Protein AF-A0A946KQP4-F1 (afdb_monomer_lite)

Radius of gyration: 25.24 Å; chains: 1; bounding box: 54×42×99 Å

Secondary structure (DSSP, 8-state):
-HHHHHHHHHHHHHHTT-------TTTS---S-EEEEEEEEEEEEEE-GGGGGTPPPEEEEEEEEEEEETT----SEEEEEEE--STTS-TTTTSSS--STT-HHHHHHHHHHHHTT-EEEEE-------SS-S-HHHHHHHHHHHHHHHHHHHHHHHHHHHHHHHTT-TT-EEEEEEEEEESTHHHHHHHHHHH---GGGGGSGGGEE-SSTTS-EESS-HHHH--TTS-S-EEEEPB-TTSPBPB-TTSPBPEEEEE-----

pLDDT: mean 93.3, std 8.56, range [53.41, 98.88]

Foldseek 3Di:
DVVVVVVVVVVVVVVVPPPPPPADFQPGQQAPDKDKDWFAFLWKKWAPACVVVVDHIDIDTKGKIKIARPPDDAFAAFEEEAEWAQLLHDAPVSVHNTHDLPDVVNVVVCNSSNSSGHTYMSIDFHGDADCPDPDPVRRVLRSVLSLLRRLLVVLSNLLSQVVCVVPVVPPRHNSVRYAYDYDHSSNSSRVLNVPVDDPVVQVPPVQWDVPPVVDTHGSDDCLASNDSNLADWHWDFDADPVRHFDADPVRHGDTDTRGHGHSD

Sequence (264 aa):
MKKTLQSILAVLFLSIGISADAQTRYLDDVFTGVTVTSDVVYANNISILPMLQGLPPAATDLVCDIYEPTGDTATNRPVIIVSHTGSFLPPVLNGQPTGSKTDLSIVEQCTRWAQKGYVAVSMTNRLGWNPTSTDQNTRTSTLMQAAYRGIQDARSMIRFMRQDEANGDNYGIDGSKIVMGGHGTGAYLALGVATLDTSAELFLPKFLDLTDPANPVPYIYPPVFGNIWGTDMGYIPVTDTAGNYVLDSLGNPVMAPFALPNNV

Structure (mmCIF, N/CA/C/O backbone):
data_AF-A0A946KQP4-F1
#
_entry.id   AF-A0A946KQP4-F1
#
loop_
_atom_site.group_PDB
_atom_site.id
_atom_site.type_symbol
_atom_site.label_atom_id
_atom_site.label_alt_id
_atom_site.label_comp_id
_atom_site.label_asym_id
_atom_site.label_entity_id
_atom_site.label_seq_id
_atom_site.pdbx_PDB_ins_code
_atom_site.Cartn_x
_atom_site.Cartn_y
_atom_site.Cartn_z
_atom_site.occupancy
_atom_site.B_iso_or_equiv
_atom_site.auth_seq_id
_atom_site.auth_comp_id
_atom_site.auth_asym_id
_atom_site.auth_atom_id
_atom_site.pdbx_PDB_model_num
ATOM 1 N N . MET A 1 1 ? -28.716 21.487 65.658 1.00 62.50 1 MET A N 1
ATOM 2 C CA . MET A 1 1 ? -28.634 22.428 64.517 1.00 62.50 1 MET A CA 1
ATOM 3 C C . MET A 1 1 ? -27.195 22.711 64.088 1.00 62.50 1 MET A C 1
ATOM 5 O O . MET A 1 1 ? -26.881 22.413 62.949 1.00 62.50 1 MET A O 1
ATOM 9 N N . LYS A 1 2 ? -26.290 23.197 64.960 1.00 67.50 2 LYS A N 1
ATOM 10 C CA . LYS A 1 2 ? -24.884 23.473 64.569 1.00 67.50 2 LYS A CA 1
ATOM 11 C C . LYS A 1 2 ? -24.118 22.255 64.025 1.00 67.50 2 LYS A C 1
ATOM 13 O O . LYS A 1 2 ? -23.518 22.360 62.966 1.00 67.50 2 LYS A O 1
ATOM 18 N N . LYS A 1 3 ? -24.192 21.099 64.699 1.00 68.75 3 LYS A N 1
ATOM 19 C CA . LYS A 1 3 ? -23.514 19.867 64.246 1.00 68.75 3 LYS A CA 1
ATOM 20 C C . LYS A 1 3 ? -24.067 19.349 62.914 1.00 68.75 3 LYS A C 1
ATOM 22 O O . LYS A 1 3 ? -23.301 18.969 62.045 1.00 68.75 3 LYS A O 1
ATOM 27 N N . THR A 1 4 ? -25.385 19.418 62.727 1.00 78.56 4 THR A N 1
ATOM 28 C CA . THR A 1 4 ? -26.055 19.036 61.477 1.00 78.56 4 THR A CA 1
ATOM 29 C C . THR A 1 4 ? -25.653 19.941 60.311 1.00 78.56 4 THR A C 1
ATOM 31 O O . THR A 1 4 ? -25.379 19.448 59.224 1.00 78.56 4 THR A O 1
ATOM 34 N N . LEU A 1 5 ? -25.541 21.252 60.548 1.00 76.19 5 LEU A N 1
ATOM 35 C CA . LEU A 1 5 ? -25.100 22.216 59.537 1.00 76.19 5 LEU A CA 1
ATOM 36 C C . LEU A 1 5 ? -23.615 22.035 59.173 1.00 76.19 5 LEU A C 1
ATOM 38 O O . LEU A 1 5 ? -23.257 22.124 58.005 1.00 76.19 5 LEU A O 1
ATOM 42 N N . GLN A 1 6 ? -22.764 21.721 60.155 1.00 79.88 6 GLN A N 1
ATOM 43 C CA . GLN A 1 6 ? -21.348 21.400 59.936 1.00 79.88 6 GLN A CA 1
ATOM 44 C C . GLN A 1 6 ? -21.165 20.109 59.126 1.00 79.88 6 GLN A C 1
ATOM 46 O O . GLN A 1 6 ? -20.324 20.071 58.235 1.00 79.88 6 GLN A O 1
ATOM 51 N N . SER A 1 7 ? -21.977 19.078 59.385 1.00 78.06 7 SER A N 1
ATOM 52 C CA . SER A 1 7 ? -21.961 17.836 58.603 1.00 78.06 7 SER A CA 1
ATOM 53 C C . SER A 1 7 ? -22.420 18.046 57.158 1.00 78.06 7 SER A C 1
ATOM 55 O O . SER A 1 7 ? -21.789 17.520 56.248 1.00 78.06 7 SER A O 1
ATOM 57 N N . ILE A 1 8 ? -23.466 18.849 56.927 1.00 82.50 8 ILE A N 1
ATOM 58 C CA . ILE A 1 8 ? -23.932 19.183 55.569 1.00 82.50 8 ILE A CA 1
ATOM 59 C C . ILE A 1 8 ? -22.861 19.973 54.809 1.00 82.50 8 ILE A C 1
ATOM 61 O O . ILE A 1 8 ? -22.585 19.675 53.652 1.00 82.50 8 ILE A O 1
ATOM 65 N N . LEU A 1 9 ? -22.214 20.939 55.468 1.00 78.69 9 LEU A N 1
ATOM 66 C CA . LEU A 1 9 ? -21.160 21.746 54.856 1.00 78.69 9 LEU A CA 1
ATOM 67 C C . LEU A 1 9 ? -19.909 20.912 54.524 1.00 78.69 9 LEU A C 1
ATOM 69 O O . LEU A 1 9 ? -19.301 21.124 53.481 1.00 78.69 9 LEU A O 1
ATOM 73 N N . ALA A 1 10 ? -19.559 19.929 55.360 1.00 76.62 10 ALA A N 1
ATOM 74 C CA . ALA A 1 10 ? -18.463 18.996 55.093 1.00 76.62 10 ALA A CA 1
ATOM 75 C C . ALA A 1 10 ? -18.745 18.079 53.888 1.00 76.62 10 ALA A C 1
ATOM 77 O O . ALA A 1 10 ? -17.851 17.855 53.078 1.00 76.62 10 ALA A O 1
ATOM 78 N N . VAL A 1 11 ? -19.986 17.598 53.731 1.00 76.69 11 VAL A N 1
ATOM 79 C CA . VAL A 1 11 ? -20.409 16.829 52.544 1.00 76.69 11 VAL A CA 1
ATOM 80 C C . VAL A 1 11 ? -20.383 17.707 51.290 1.00 76.69 11 VAL A C 1
ATOM 82 O O . VAL A 1 11 ? -19.887 17.264 50.257 1.00 76.69 11 VAL A O 1
ATOM 85 N N . LEU A 1 12 ? -20.828 18.967 51.392 1.00 73.12 12 LEU A N 1
ATOM 86 C CA . LEU A 1 12 ? -20.774 19.926 50.285 1.00 73.12 12 LEU A CA 1
ATOM 87 C C . LEU A 1 12 ? -19.326 20.207 49.842 1.00 73.12 12 LEU A C 1
ATOM 89 O O . LEU A 1 12 ? -19.041 20.210 48.648 1.00 73.12 12 LEU A O 1
ATOM 93 N N . PHE A 1 13 ? -18.395 20.385 50.785 1.00 69.19 13 PHE A N 1
ATOM 94 C CA . PHE A 1 13 ? -16.972 20.565 50.474 1.00 69.19 13 PHE A CA 1
ATOM 95 C C . PHE A 1 13 ? -16.310 19.300 49.911 1.00 69.19 13 PHE A C 1
ATOM 97 O O . PHE A 1 13 ? -15.456 19.422 49.036 1.00 69.19 13 PHE A O 1
ATOM 104 N N . LEU A 1 14 ? -16.734 18.100 50.329 1.00 65.19 14 LEU A N 1
ATOM 105 C CA . LEU A 1 14 ? -16.291 16.843 49.711 1.00 65.19 14 LEU A CA 1
ATOM 106 C C . LEU A 1 14 ? -16.769 16.711 48.254 1.00 65.19 14 LEU A C 1
ATOM 108 O O . LEU A 1 14 ? -16.048 16.162 47.427 1.00 65.19 14 LEU A O 1
ATOM 112 N N . SER A 1 15 ? -17.951 17.242 47.920 1.00 61.72 15 SER A N 1
ATOM 113 C CA . SER A 1 15 ? -18.478 17.232 46.546 1.00 61.72 15 SER A CA 1
ATOM 114 C C . SER A 1 15 ? -17.878 18.295 45.617 1.00 61.72 15 SER A C 1
ATOM 116 O O . SER A 1 15 ? -18.011 18.171 44.405 1.00 61.72 15 SER A O 1
ATOM 118 N N . ILE A 1 16 ? -17.194 19.316 46.151 1.00 62.19 16 ILE A N 1
ATOM 119 C CA . ILE A 1 16 ? -16.564 20.395 45.358 1.00 62.19 16 ILE A CA 1
ATOM 120 C C . ILE A 1 16 ? -15.181 19.975 44.807 1.00 62.19 16 ILE A C 1
ATOM 122 O O . ILE A 1 16 ? -14.630 20.650 43.944 1.00 62.19 16 ILE A O 1
ATOM 126 N N . GLY A 1 17 ? -14.623 18.845 45.263 1.00 55.34 17 GLY A N 1
ATOM 127 C CA . GLY A 1 17 ? -13.275 18.386 44.898 1.00 55.34 17 GLY A CA 1
ATOM 128 C C . GLY A 1 17 ? -13.185 17.297 43.823 1.00 55.34 17 GLY A C 1
ATOM 129 O O . GLY A 1 17 ? -12.074 16.879 43.507 1.00 55.34 17 GLY A O 1
ATOM 130 N N . ILE A 1 18 ? -14.300 16.811 43.266 1.00 58.78 18 ILE A N 1
ATOM 131 C CA . ILE A 1 18 ? -14.265 1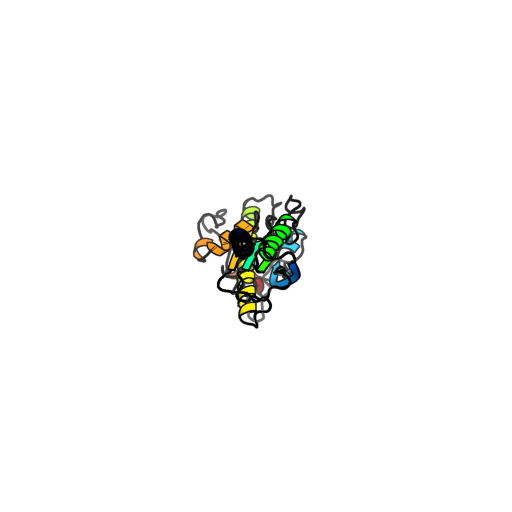5.793 42.203 1.00 58.78 18 ILE A CA 1
ATOM 132 C C . ILE A 1 18 ? -14.243 16.498 40.845 1.00 58.78 18 ILE A C 1
ATOM 134 O O . ILE A 1 18 ? -15.222 16.499 40.103 1.00 58.78 18 ILE A O 1
ATOM 138 N N . SER A 1 19 ? -13.105 17.098 40.510 1.00 53.41 19 SER A N 1
ATOM 139 C CA . SER A 1 19 ? -12.743 17.261 39.104 1.00 53.41 19 SER A CA 1
ATOM 140 C C . SER A 1 19 ? -12.281 15.888 38.631 1.00 53.41 19 SER A C 1
ATOM 142 O O . SER A 1 19 ? -11.114 15.537 38.769 1.00 53.41 19 SER A O 1
ATOM 144 N N . ALA A 1 20 ? -13.213 15.050 38.178 1.00 55.75 20 ALA A N 1
ATOM 145 C CA . ALA A 1 20 ? -12.822 13.901 37.381 1.00 55.75 20 ALA A CA 1
ATOM 146 C C . ALA A 1 20 ? -12.291 14.474 36.064 1.00 55.75 20 ALA A C 1
ATOM 148 O O . ALA A 1 20 ? -13.072 15.042 35.300 1.00 55.75 20 ALA A O 1
ATOM 149 N N . ASP A 1 21 ? -10.983 14.378 35.824 1.00 56.88 21 ASP A N 1
ATOM 150 C CA . ASP A 1 21 ? -10.448 14.550 34.477 1.00 56.88 21 ASP A CA 1
ATOM 151 C C . ASP A 1 21 ? -11.100 13.466 33.616 1.00 56.88 21 ASP A C 1
ATOM 153 O O . ASP A 1 21 ? -10.739 12.288 33.659 1.00 56.88 21 ASP A O 1
ATOM 157 N N . ALA A 1 22 ? -12.169 13.847 32.921 1.00 73.62 22 ALA A N 1
ATOM 158 C CA . ALA A 1 22 ? -12.844 12.969 31.993 1.00 73.62 22 ALA A CA 1
ATOM 159 C C . ALA A 1 22 ? -11.884 12.743 30.826 1.00 73.62 22 ALA A C 1
ATOM 161 O O . ALA A 1 22 ? -11.521 13.691 30.129 1.00 73.62 22 ALA A O 1
ATOM 162 N N . GLN A 1 23 ? -11.459 11.494 30.630 1.00 82.88 23 GLN A N 1
ATOM 163 C CA . GLN A 1 23 ? -10.657 11.125 29.470 1.00 82.88 23 GLN A CA 1
ATOM 164 C C . GLN A 1 23 ? -11.391 11.557 28.199 1.00 82.88 23 GLN A C 1
ATOM 166 O O . GLN A 1 23 ? -12.572 11.251 28.005 1.00 82.88 23 GLN A O 1
ATOM 171 N N . THR A 1 24 ? -10.694 12.276 27.330 1.00 91.00 24 THR A N 1
ATOM 172 C CA . THR A 1 24 ? -11.242 12.745 26.066 1.00 91.00 24 THR A CA 1
ATOM 173 C C . THR A 1 24 ? -10.947 11.711 24.991 1.00 91.00 24 THR A C 1
ATOM 175 O O . THR A 1 24 ? -9.797 11.497 24.603 1.00 91.00 24 THR A O 1
ATOM 178 N N . ARG A 1 25 ? -12.001 11.063 24.483 1.00 92.88 25 ARG A N 1
ATOM 179 C CA . ARG A 1 25 ? -11.897 10.124 23.360 1.00 92.88 25 ARG A CA 1
ATOM 180 C C . ARG A 1 25 ? -11.140 10.760 22.195 1.00 92.88 25 ARG A C 1
ATOM 182 O O . ARG A 1 25 ? -11.325 11.939 21.906 1.00 92.88 25 ARG A O 1
ATOM 189 N N . TYR A 1 26 ? -10.327 9.953 21.520 1.00 94.94 26 TYR A N 1
ATOM 190 C CA . TYR A 1 26 ? -9.443 10.320 20.414 1.00 94.94 26 TYR A CA 1
ATOM 191 C C . TYR A 1 26 ? -8.201 11.130 20.805 1.00 94.94 26 TYR A C 1
ATOM 193 O O . TYR A 1 26 ? -7.352 11.368 19.942 1.00 94.94 26 TYR A O 1
ATOM 201 N N . LEU A 1 27 ? -8.050 11.479 22.087 1.00 94.38 27 LEU A N 1
ATOM 202 C CA . LEU A 1 27 ? -6.870 12.146 22.643 1.00 94.38 27 LEU A CA 1
ATOM 203 C C . LEU A 1 27 ? -6.211 11.286 23.730 1.00 94.38 27 LEU A C 1
ATOM 205 O O . LEU A 1 27 ? -5.019 10.979 23.641 1.00 94.38 27 LEU A O 1
ATOM 209 N N . ASP A 1 28 ? -6.996 10.823 24.698 1.00 95.38 28 ASP A N 1
ATOM 210 C CA . ASP A 1 28 ? -6.539 10.041 25.847 1.00 95.38 28 ASP A CA 1
ATOM 211 C C . ASP A 1 28 ? -6.750 8.537 25.641 1.00 95.38 28 ASP A C 1
ATOM 213 O O . ASP A 1 28 ? -7.593 8.119 24.848 1.00 95.38 28 ASP A O 1
ATOM 217 N N . ASP A 1 29 ? -5.986 7.711 26.359 1.00 94.06 29 ASP A N 1
ATOM 218 C CA . ASP A 1 29 ? -6.143 6.250 26.339 1.00 94.06 29 ASP A CA 1
ATOM 219 C C . ASP A 1 29 ? -7.406 5.873 27.144 1.00 94.06 29 ASP A C 1
ATOM 221 O O . ASP A 1 29 ? -7.359 5.755 28.368 1.00 94.06 29 ASP A O 1
ATOM 225 N N . VAL A 1 30 ? -8.549 5.733 26.461 1.00 94.62 30 VAL A N 1
ATOM 226 C CA . VAL A 1 30 ? -9.872 5.452 27.062 1.00 94.62 30 VAL A CA 1
ATOM 227 C C . VAL A 1 30 ? -10.111 3.953 27.254 1.00 94.62 30 VAL A C 1
ATOM 229 O O . VAL A 1 30 ? -10.782 3.534 28.197 1.00 94.62 30 VAL A O 1
ATOM 232 N N . PHE A 1 31 ? -9.562 3.126 26.365 1.00 96.31 31 PHE A N 1
ATOM 233 C CA . PHE A 1 31 ? -9.734 1.677 26.388 1.00 96.31 31 PHE A CA 1
ATOM 234 C C . PHE A 1 31 ? -8.465 0.993 26.888 1.00 96.31 31 PHE A C 1
ATOM 236 O O . PHE A 1 31 ? -7.352 1.344 26.504 1.00 96.31 31 PHE A O 1
ATOM 243 N N . THR A 1 32 ? -8.629 -0.025 27.730 1.00 94.25 32 THR A N 1
ATOM 244 C CA . THR A 1 32 ? -7.511 -0.823 28.258 1.00 94.25 32 THR A CA 1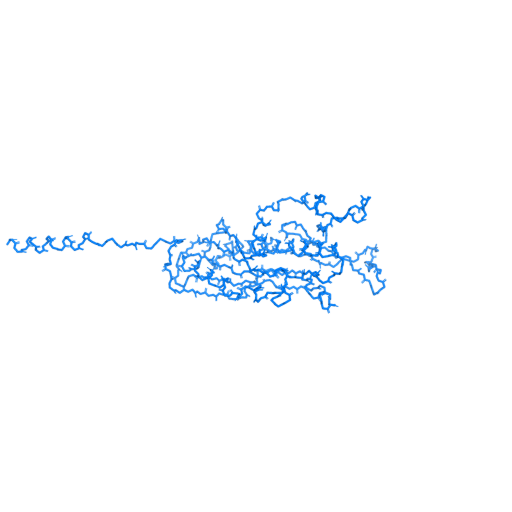
ATOM 245 C C . THR A 1 32 ? -7.202 -2.048 27.397 1.00 94.25 32 THR A C 1
ATOM 247 O O . THR A 1 32 ? -6.081 -2.552 27.445 1.00 94.25 32 THR A O 1
ATOM 250 N N . GLY A 1 33 ? -8.172 -2.514 26.603 1.00 96.00 33 GLY A N 1
ATOM 251 C CA . GLY A 1 33 ? -8.057 -3.673 25.718 1.00 96.00 33 GLY A CA 1
ATOM 252 C C . GLY A 1 33 ? -8.179 -3.302 24.241 1.00 96.00 33 GLY A C 1
ATOM 253 O O . GLY A 1 33 ? -8.924 -2.389 23.880 1.00 96.00 33 GLY A O 1
ATOM 254 N N . VAL A 1 34 ? -7.452 -4.037 23.401 1.00 98.25 34 VAL A N 1
ATOM 255 C CA . VAL A 1 34 ? -7.508 -3.942 21.940 1.00 98.25 34 VAL A CA 1
ATOM 256 C C . VAL A 1 34 ? -7.728 -5.336 21.367 1.00 98.25 34 VAL A C 1
ATOM 258 O O . VAL A 1 34 ? -7.023 -6.281 21.723 1.00 98.25 34 VAL A O 1
ATOM 261 N N . THR A 1 35 ? -8.698 -5.449 20.470 1.00 98.38 35 THR A N 1
ATOM 262 C CA . THR A 1 35 ? -8.946 -6.631 19.650 1.00 98.38 35 THR A CA 1
ATOM 263 C C . THR A 1 35 ? -8.213 -6.456 18.327 1.00 98.38 35 THR A C 1
ATOM 265 O O . THR A 1 35 ? -8.312 -5.399 17.708 1.00 98.38 35 THR A O 1
ATOM 268 N N . VAL A 1 36 ? -7.481 -7.483 17.892 1.00 98.62 36 VAL A N 1
ATOM 269 C CA . VAL A 1 36 ? -6.760 -7.471 16.614 1.00 98.62 36 VAL A CA 1
ATOM 270 C C . VAL A 1 36 ? -7.335 -8.545 15.704 1.00 98.62 36 VAL A C 1
ATOM 272 O O . VAL A 1 36 ? -7.322 -9.725 16.056 1.00 98.62 36 VAL A O 1
ATOM 275 N N . THR A 1 37 ? -7.809 -8.134 14.532 1.00 98.62 37 THR A N 1
ATOM 276 C CA . THR A 1 37 ? -8.173 -9.036 13.438 1.00 98.62 37 THR A CA 1
ATOM 277 C C . THR A 1 37 ? -7.016 -9.063 12.451 1.00 98.62 37 THR A C 1
ATOM 279 O O . THR A 1 37 ? -6.755 -8.068 11.775 1.00 98.62 37 THR A O 1
ATOM 282 N N . SER A 1 38 ? -6.290 -10.178 12.413 1.00 98.56 38 SER A N 1
ATOM 283 C CA . SER A 1 38 ? -5.067 -10.303 11.620 1.00 98.56 38 SER A CA 1
ATOM 284 C C . SER A 1 38 ? -5.308 -10.849 10.218 1.00 98.56 38 SER A C 1
ATOM 286 O O . SER A 1 38 ? -6.239 -11.618 9.993 1.00 98.56 38 SER A O 1
ATOM 288 N N . ASP A 1 39 ? -4.407 -10.481 9.308 1.00 98.44 39 ASP A N 1
ATOM 289 C CA . ASP A 1 39 ? -4.313 -10.999 7.939 1.00 98.44 39 ASP A CA 1
ATOM 290 C C . ASP A 1 39 ? -5.612 -10.854 7.121 1.00 98.44 39 ASP A C 1
ATOM 292 O O . ASP A 1 39 ? -5.965 -11.703 6.301 1.00 98.44 39 ASP A O 1
ATOM 296 N N . VAL A 1 40 ? -6.315 -9.734 7.319 1.00 98.75 40 VAL A N 1
ATOM 297 C CA . VAL A 1 40 ? -7.478 -9.349 6.513 1.00 98.75 40 VAL A CA 1
ATOM 298 C C . VAL A 1 40 ? -7.004 -9.016 5.104 1.00 98.75 40 VAL A C 1
ATOM 300 O O . VAL A 1 40 ? -6.243 -8.069 4.904 1.00 98.75 40 VAL A O 1
ATOM 303 N N . VAL A 1 41 ? -7.444 -9.795 4.116 1.00 98.69 41 VAL A N 1
ATOM 304 C CA . VAL A 1 41 ? -7.145 -9.532 2.703 1.00 98.69 41 VAL A CA 1
ATOM 305 C C . VAL A 1 41 ? -7.948 -8.317 2.249 1.00 98.69 41 VAL A C 1
ATOM 307 O O . VAL A 1 41 ? -9.175 -8.369 2.202 1.00 98.69 41 VAL A O 1
ATOM 310 N N . TYR A 1 42 ? -7.255 -7.234 1.895 1.00 98.56 42 TYR A N 1
ATOM 311 C CA . TYR A 1 42 ? -7.891 -5.994 1.441 1.00 98.56 42 TYR A CA 1
ATOM 312 C C . TYR A 1 42 ? -7.776 -5.776 -0.075 1.00 98.56 42 TYR A C 1
ATOM 314 O O . TYR A 1 42 ? -8.473 -4.923 -0.625 1.00 98.56 42 TYR A O 1
ATOM 322 N N . ALA A 1 43 ? -6.877 -6.492 -0.755 1.00 98.44 43 ALA A N 1
ATOM 323 C CA . ALA A 1 43 ? -6.666 -6.411 -2.200 1.00 98.44 43 ALA A CA 1
ATOM 324 C C . ALA A 1 43 ? -5.902 -7.640 -2.723 1.00 98.44 43 ALA A C 1
ATOM 326 O O . ALA A 1 43 ? -5.189 -8.300 -1.970 1.00 98.44 43 ALA A O 1
ATOM 327 N N . ASN A 1 44 ? -5.990 -7.899 -4.030 1.00 98.12 44 ASN A N 1
ATOM 328 C CA . ASN A 1 44 ? -5.150 -8.858 -4.749 1.00 98.12 44 ASN A CA 1
ATOM 329 C C . ASN A 1 44 ? -4.539 -8.179 -5.982 1.00 98.12 44 ASN A C 1
ATOM 331 O O . ASN A 1 44 ? -5.230 -7.509 -6.755 1.00 98.12 44 ASN A O 1
ATOM 335 N N . ASN A 1 45 ? -3.224 -8.295 -6.165 1.00 98.00 45 ASN A N 1
ATOM 336 C CA . ASN A 1 45 ? -2.550 -7.652 -7.293 1.00 98.00 45 ASN A CA 1
ATOM 337 C C . ASN A 1 45 ? -1.258 -8.379 -7.689 1.00 98.00 45 ASN A C 1
ATOM 339 O O . ASN A 1 45 ? -0.793 -9.278 -6.995 1.00 98.00 45 ASN A O 1
ATOM 343 N N . ILE A 1 46 ? -0.656 -8.003 -8.816 1.00 97.62 46 ILE A N 1
ATOM 344 C CA . ILE A 1 46 ? 0.531 -8.680 -9.345 1.00 97.62 46 ILE A CA 1
ATOM 345 C C . ILE A 1 46 ? 1.799 -8.169 -8.649 1.00 97.62 46 ILE A C 1
ATOM 347 O O . ILE A 1 46 ? 2.136 -6.981 -8.693 1.00 97.62 46 ILE A O 1
ATOM 351 N N . SER A 1 47 ? 2.513 -9.085 -7.998 1.00 96.50 47 SER A N 1
ATOM 352 C CA . SER A 1 47 ? 3.812 -8.865 -7.369 1.00 96.50 47 SER A CA 1
ATOM 353 C C . SER A 1 47 ? 4.949 -9.157 -8.338 1.00 96.50 47 SER A C 1
ATOM 355 O O . SER A 1 47 ? 4.915 -10.141 -9.076 1.00 96.50 47 SER A O 1
ATOM 357 N N . ILE A 1 48 ? 5.999 -8.336 -8.269 1.00 95.00 48 ILE A N 1
ATOM 358 C CA . ILE A 1 48 ? 7.258 -8.574 -8.993 1.00 95.00 48 ILE A CA 1
ATOM 359 C C . ILE A 1 48 ? 8.371 -9.066 -8.072 1.00 95.00 48 ILE A C 1
ATOM 361 O O . ILE A 1 48 ? 9.472 -9.328 -8.543 1.00 95.00 48 ILE A O 1
ATOM 365 N N . LEU A 1 49 ? 8.119 -9.188 -6.764 1.00 96.31 49 LEU A N 1
ATOM 366 C CA . LEU A 1 49 ? 9.113 -9.698 -5.821 1.00 96.31 49 LEU A CA 1
ATOM 367 C C . LEU A 1 49 ? 9.720 -11.050 -6.264 1.00 96.31 49 LEU A C 1
ATOM 369 O O . LEU A 1 49 ? 10.943 -11.178 -6.165 1.00 96.31 49 LEU A O 1
ATOM 373 N N . PRO A 1 50 ? 8.950 -12.012 -6.824 1.00 95.88 50 PRO A N 1
ATOM 374 C CA . PRO A 1 50 ? 9.515 -13.273 -7.314 1.00 95.88 50 PRO A CA 1
ATOM 375 C C . PRO A 1 50 ? 10.576 -13.106 -8.416 1.00 95.88 50 PRO A C 1
ATOM 377 O O . PRO A 1 50 ? 11.466 -13.947 -8.540 1.00 95.88 50 PRO A O 1
ATOM 380 N N . MET A 1 51 ? 10.559 -11.999 -9.170 1.00 92.62 51 MET A N 1
ATOM 381 C CA . MET A 1 51 ? 11.562 -11.733 -10.210 1.00 92.62 51 MET A CA 1
ATOM 382 C C . MET A 1 51 ? 12.977 -11.599 -9.644 1.00 92.62 51 MET A C 1
ATOM 384 O O . MET A 1 51 ? 13.939 -11.921 -10.337 1.00 92.62 51 MET A O 1
ATOM 388 N N . LEU A 1 52 ? 13.126 -11.208 -8.372 1.00 90.81 52 LEU A N 1
ATOM 389 C CA . LEU A 1 52 ? 14.432 -11.180 -7.698 1.00 90.81 52 LEU A CA 1
ATOM 390 C C . LEU A 1 52 ? 15.033 -12.577 -7.500 1.00 90.81 52 LEU A C 1
ATOM 392 O O . LEU A 1 52 ? 16.225 -12.704 -7.235 1.00 90.81 52 LEU A O 1
ATOM 396 N N . GLN A 1 53 ? 14.216 -13.619 -7.640 1.00 91.31 53 GLN A N 1
ATOM 397 C CA . GLN A 1 53 ? 14.601 -15.024 -7.545 1.00 91.31 53 GLN A CA 1
ATOM 398 C C . GLN A 1 53 ? 14.548 -15.727 -8.912 1.00 91.31 53 GLN A C 1
ATOM 400 O O . GLN A 1 53 ? 14.617 -16.951 -8.975 1.00 91.31 53 GLN A O 1
ATOM 405 N N . GLY A 1 54 ? 14.417 -14.971 -10.010 1.00 90.06 54 GLY A N 1
ATOM 406 C CA . GLY A 1 54 ? 14.313 -15.520 -11.365 1.00 90.06 54 GLY A CA 1
ATOM 407 C C . GLY A 1 54 ? 12.960 -16.168 -11.683 1.00 90.06 54 GLY A C 1
ATOM 408 O O . GLY A 1 54 ? 12.862 -16.923 -12.647 1.00 90.06 54 GLY A O 1
ATOM 409 N N . LEU A 1 55 ? 11.926 -15.892 -10.885 1.00 92.31 55 LEU A N 1
ATOM 410 C CA . LEU A 1 55 ? 10.563 -16.383 -11.095 1.00 92.31 55 LEU A CA 1
ATOM 411 C C . LEU A 1 55 ? 9.691 -15.315 -11.783 1.00 92.31 55 LEU A C 1
ATOM 413 O O . LEU A 1 55 ? 9.978 -14.121 -11.667 1.00 92.31 55 LEU A O 1
ATOM 417 N N . PRO A 1 56 ? 8.620 -15.705 -12.499 1.00 89.88 56 PRO A N 1
ATOM 418 C CA . PRO A 1 56 ? 7.723 -14.738 -13.125 1.00 89.88 56 PRO A CA 1
ATOM 419 C C . PRO A 1 56 ? 6.938 -13.922 -12.079 1.00 89.88 56 PRO A C 1
ATOM 421 O O . PRO A 1 56 ? 6.760 -14.384 -10.948 1.00 89.88 56 PRO A O 1
ATOM 424 N N . PRO A 1 57 ? 6.421 -12.732 -12.447 1.00 93.06 57 PRO A N 1
ATOM 425 C CA . PRO A 1 57 ? 5.425 -12.032 -11.644 1.00 93.06 57 PRO A CA 1
ATOM 426 C C . PRO A 1 57 ? 4.244 -12.942 -11.293 1.00 93.06 57 PRO A C 1
ATOM 428 O O . PRO A 1 57 ? 3.827 -13.770 -12.104 1.00 93.06 57 PRO A O 1
ATOM 431 N N . ALA A 1 58 ? 3.690 -12.773 -10.097 1.00 94.00 58 ALA A N 1
ATOM 432 C CA . ALA A 1 58 ? 2.603 -13.611 -9.602 1.00 94.00 58 ALA A CA 1
ATOM 433 C C . ALA A 1 58 ? 1.584 -12.783 -8.821 1.00 94.00 58 ALA A C 1
ATOM 435 O O . ALA A 1 58 ? 1.946 -11.802 -8.168 1.00 94.00 58 ALA A O 1
ATOM 436 N N . ALA A 1 59 ? 0.314 -13.186 -8.873 1.00 96.31 59 ALA A N 1
ATOM 437 C CA . ALA A 1 59 ? -0.718 -12.602 -8.028 1.00 96.31 59 ALA A CA 1
ATOM 438 C C . ALA A 1 59 ? -0.372 -12.819 -6.548 1.00 96.31 59 ALA A C 1
ATOM 440 O O . ALA A 1 59 ? 0.060 -13.902 -6.153 1.00 96.31 59 ALA A O 1
ATOM 441 N N . THR A 1 60 ? -0.555 -11.780 -5.741 1.00 97.31 60 THR A N 1
ATOM 442 C CA . THR A 1 60 ? -0.389 -11.815 -4.293 1.00 97.31 60 THR A CA 1
ATOM 443 C C . THR A 1 60 ? -1.578 -11.143 -3.639 1.00 97.31 60 THR A C 1
ATOM 445 O O . THR A 1 60 ? -2.026 -10.083 -4.087 1.00 97.31 60 THR A O 1
ATOM 448 N N . ASP A 1 61 ? -2.037 -11.735 -2.545 1.00 98.44 61 ASP A N 1
ATOM 449 C CA . ASP A 1 61 ? -2.922 -11.046 -1.623 1.00 98.44 61 ASP A CA 1
ATOM 450 C C . ASP A 1 61 ? -2.127 -9.986 -0.864 1.00 98.44 61 ASP A C 1
ATOM 452 O O . ASP A 1 61 ? -0.956 -10.178 -0.512 1.00 98.44 61 ASP A O 1
ATOM 456 N N . LEU A 1 62 ? -2.775 -8.851 -0.647 1.00 98.62 62 LEU A N 1
ATOM 457 C CA . LEU A 1 62 ? -2.323 -7.783 0.219 1.00 98.62 62 LEU A CA 1
ATOM 458 C C . LEU A 1 62 ? -3.191 -7.808 1.465 1.00 98.62 62 LEU A C 1
ATOM 460 O O . LEU A 1 62 ? -4.420 -7.747 1.390 1.00 98.62 62 LEU A O 1
ATOM 464 N N . VAL A 1 63 ? -2.526 -7.916 2.607 1.00 98.81 63 VAL A N 1
ATOM 465 C CA . VAL A 1 63 ? -3.173 -8.109 3.902 1.00 98.81 63 VAL A CA 1
ATOM 466 C C . VAL A 1 63 ? -2.936 -6.931 4.832 1.00 98.81 63 VAL A C 1
ATOM 468 O O . VAL A 1 63 ? -1.931 -6.218 4.719 1.00 98.81 63 VAL A O 1
ATOM 471 N N . CYS A 1 64 ? -3.843 -6.743 5.778 1.00 98.88 64 CYS A N 1
ATOM 472 C CA . CYS A 1 64 ? -3.690 -5.817 6.884 1.00 98.88 64 CYS A CA 1
ATOM 473 C C . CYS A 1 64 ? -4.103 -6.457 8.214 1.00 98.88 64 CYS A C 1
ATOM 475 O O . CYS A 1 64 ? -4.808 -7.464 8.244 1.00 98.88 64 CYS A O 1
ATOM 477 N N . ASP A 1 65 ? -3.643 -5.864 9.312 1.00 98.88 65 ASP A N 1
ATOM 478 C CA . ASP A 1 65 ? -4.157 -6.136 10.652 1.00 98.88 65 ASP A CA 1
ATOM 479 C C . ASP A 1 65 ? -5.022 -4.951 11.090 1.00 98.88 65 ASP A C 1
ATOM 481 O O . ASP A 1 65 ? -4.592 -3.799 10.982 1.00 98.88 65 ASP A O 1
ATOM 485 N N . ILE A 1 66 ? -6.226 -5.228 11.588 1.00 98.88 66 ILE A N 1
ATOM 486 C CA . ILE A 1 66 ? -7.189 -4.221 12.043 1.00 98.88 66 ILE A CA 1
ATOM 487 C C . ILE A 1 66 ? -7.273 -4.277 13.567 1.00 98.88 66 ILE A C 1
ATOM 489 O O . ILE A 1 66 ? -7.519 -5.332 14.145 1.00 98.88 66 ILE A O 1
ATOM 493 N N . TYR A 1 67 ? -7.045 -3.136 14.210 1.00 98.81 67 TYR A N 1
ATOM 494 C CA . TYR A 1 67 ? -7.000 -2.954 15.655 1.00 98.81 67 TYR A CA 1
ATOM 495 C C . TYR A 1 67 ? -8.209 -2.131 16.089 1.00 98.81 67 TYR A C 1
ATOM 497 O O . TYR A 1 67 ? -8.377 -0.985 15.663 1.00 98.81 67 TYR A O 1
ATOM 505 N N . GLU A 1 68 ? -9.017 -2.699 16.977 1.00 98.31 68 GLU A N 1
ATOM 506 C CA . GLU A 1 68 ? -10.234 -2.077 17.486 1.00 98.31 68 GLU A CA 1
ATOM 507 C C . GLU A 1 68 ? -10.231 -2.043 19.017 1.00 98.31 68 GLU A C 1
ATOM 509 O O . GLU A 1 68 ? -9.808 -3.011 19.655 1.00 98.31 68 GLU A O 1
ATOM 514 N N . PRO A 1 69 ? -10.725 -0.968 19.648 1.00 97.25 69 PRO A N 1
ATOM 515 C CA . PRO A 1 69 ? -10.941 -0.953 21.091 1.00 97.25 69 PRO A CA 1
ATOM 516 C C . PRO A 1 69 ? -11.917 -2.059 21.519 1.00 97.25 69 PRO A C 1
ATOM 518 O O . PRO A 1 69 ? -13.055 -2.129 21.049 1.00 97.25 69 PRO A O 1
ATOM 521 N N . THR A 1 70 ? -11.496 -2.921 22.445 1.00 97.06 70 THR A N 1
ATOM 522 C CA . THR A 1 70 ? -12.346 -4.006 22.950 1.00 97.06 70 THR A CA 1
ATOM 523 C C . THR A 1 70 ? -13.508 -3.440 23.769 1.00 97.06 70 THR A C 1
ATOM 525 O O . THR A 1 70 ? -13.298 -2.701 24.731 1.00 97.06 70 THR A O 1
ATOM 528 N N . GLY A 1 71 ? -14.738 -3.838 23.431 1.00 93.56 71 GLY A N 1
ATOM 529 C CA . GLY A 1 71 ? -15.948 -3.425 24.153 1.00 93.56 71 GLY A CA 1
ATOM 530 C C . GLY A 1 71 ? -16.435 -2.011 23.823 1.00 93.56 71 GLY A C 1
ATOM 531 O O . GLY A 1 71 ? -17.351 -1.520 24.482 1.00 93.56 71 GLY A O 1
ATOM 532 N N . ASP A 1 72 ? -15.850 -1.358 22.818 1.00 95.25 72 ASP A N 1
ATOM 533 C CA . ASP A 1 72 ? -16.388 -0.112 22.281 1.00 95.25 72 ASP A CA 1
ATOM 534 C C . ASP A 1 72 ? -17.726 -0.359 21.581 1.00 95.25 72 ASP A C 1
ATOM 536 O O . ASP A 1 72 ? -17.906 -1.339 20.862 1.00 95.25 72 ASP A O 1
ATOM 540 N N . THR A 1 73 ? -18.672 0.545 21.811 1.00 93.38 73 THR A N 1
ATOM 541 C CA . THR A 1 73 ? -20.037 0.476 21.263 1.00 93.38 73 THR A CA 1
ATOM 542 C C . THR A 1 73 ? -20.328 1.612 20.292 1.00 93.38 73 THR A C 1
ATOM 544 O O . THR A 1 73 ? -21.416 1.671 19.721 1.00 93.38 73 THR A O 1
ATOM 547 N N . ALA A 1 74 ? -19.388 2.540 20.114 1.00 93.81 74 ALA A N 1
ATOM 548 C CA . ALA A 1 74 ? -19.578 3.628 19.178 1.00 93.81 74 ALA A CA 1
ATOM 549 C C . ALA A 1 74 ? -19.365 3.185 17.735 1.00 93.81 74 ALA A C 1
ATOM 551 O O . ALA A 1 74 ? -18.503 2.365 17.429 1.00 93.81 74 ALA A O 1
ATOM 552 N N . THR A 1 75 ? -20.119 3.829 16.858 1.00 94.31 75 THR A N 1
ATOM 553 C CA . THR A 1 75 ? -19.997 3.744 15.404 1.00 94.31 75 THR A CA 1
ATOM 554 C C . THR A 1 75 ? -19.424 5.049 14.848 1.00 94.31 75 THR A C 1
ATOM 556 O O . THR A 1 75 ? -19.184 5.999 15.604 1.00 94.31 75 THR A O 1
ATOM 559 N N . ASN A 1 76 ? -19.227 5.129 13.528 1.00 96.94 76 ASN A N 1
ATOM 560 C CA . ASN A 1 76 ? -18.655 6.296 12.847 1.00 96.94 76 ASN A CA 1
ATOM 561 C C . ASN A 1 76 ? -17.249 6.662 13.364 1.00 96.94 76 ASN A C 1
ATOM 563 O O . ASN A 1 76 ? -16.907 7.841 13.545 1.00 96.94 76 ASN A O 1
ATOM 567 N N . ARG A 1 77 ? -16.442 5.640 13.674 1.00 98.06 77 ARG A N 1
ATOM 568 C CA . ARG A 1 77 ? -15.092 5.800 14.220 1.00 98.06 77 ARG A CA 1
ATOM 569 C C . ARG A 1 77 ? -14.110 6.231 13.118 1.00 98.06 77 ARG A C 1
ATOM 571 O O . ARG A 1 77 ? -14.101 5.631 12.045 1.00 98.06 77 ARG A O 1
ATOM 578 N N . PRO A 1 78 ? -13.260 7.245 13.356 1.00 98.56 78 PRO A N 1
ATOM 579 C CA . PRO A 1 78 ? -12.190 7.600 12.434 1.00 98.56 78 PRO A CA 1
ATOM 580 C C . PRO A 1 78 ? -11.169 6.463 12.304 1.00 98.56 78 PRO A C 1
ATOM 582 O O . PRO A 1 78 ? -10.854 5.776 13.282 1.00 98.56 78 PRO A O 1
ATOM 585 N N . VAL A 1 79 ? -10.621 6.316 11.098 1.00 98.81 79 VAL A N 1
ATOM 586 C CA . VAL A 1 79 ? -9.632 5.289 10.758 1.00 98.81 79 VAL A CA 1
ATOM 587 C 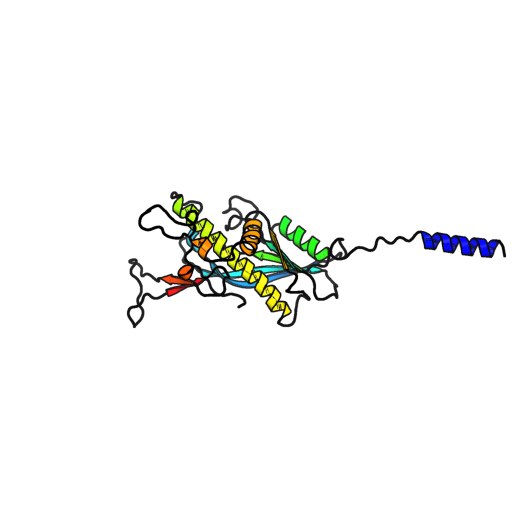C . VAL A 1 79 ? -8.237 5.896 10.663 1.00 98.81 79 VAL A C 1
ATOM 589 O O . VAL A 1 79 ? -8.042 6.907 9.983 1.00 98.81 79 VAL A O 1
ATOM 592 N N . ILE A 1 80 ? -7.253 5.246 11.289 1.00 98.75 80 ILE A N 1
ATOM 593 C CA . ILE A 1 80 ? -5.827 5.566 11.138 1.00 98.75 80 ILE A CA 1
ATOM 594 C C . ILE A 1 80 ? -5.114 4.394 10.466 1.00 98.75 80 ILE A C 1
ATOM 596 O O . ILE A 1 80 ? -4.930 3.340 11.070 1.00 98.75 80 ILE A O 1
ATOM 600 N N . ILE A 1 81 ? -4.661 4.589 9.230 1.00 98.81 81 ILE A N 1
ATOM 601 C CA . ILE A 1 81 ? -3.837 3.615 8.508 1.00 98.81 81 ILE A CA 1
ATOM 602 C C . ILE A 1 81 ? -2.359 3.913 8.779 1.00 98.81 81 ILE A C 1
ATOM 604 O O . ILE A 1 81 ? -1.893 5.033 8.557 1.00 98.81 81 ILE A O 1
ATOM 608 N N . VAL A 1 82 ? -1.608 2.908 9.223 1.00 98.50 82 VAL A N 1
ATOM 609 C CA . VAL A 1 82 ? -0.170 2.978 9.495 1.00 98.50 82 VAL A CA 1
ATOM 610 C C . VAL A 1 82 ? 0.562 1.994 8.583 1.00 98.50 82 VAL A C 1
ATOM 612 O O . VAL A 1 82 ? 0.417 0.780 8.699 1.00 98.50 82 VAL A O 1
ATOM 615 N N . SER A 1 83 ? 1.371 2.518 7.665 1.00 98.00 83 SER A N 1
ATOM 616 C CA . SER A 1 83 ? 2.169 1.715 6.733 1.00 98.00 83 SER A CA 1
ATOM 617 C C . SER A 1 83 ? 3.600 1.521 7.241 1.00 98.00 83 SER A C 1
ATOM 619 O O . SER A 1 83 ? 4.255 2.462 7.704 1.00 98.00 83 SER A O 1
ATOM 621 N N . HIS A 1 84 ? 4.123 0.304 7.105 1.00 98.00 84 HIS A N 1
ATOM 622 C CA . HIS A 1 84 ? 5.486 -0.034 7.515 1.00 98.00 84 HIS A CA 1
ATOM 623 C C . HIS A 1 84 ? 6.562 0.537 6.568 1.00 98.00 84 HIS A C 1
ATOM 625 O O . HIS A 1 84 ? 6.280 0.997 5.460 1.00 98.00 84 HIS A O 1
ATOM 631 N N . THR A 1 85 ? 7.822 0.513 7.019 1.00 97.50 85 THR A N 1
ATOM 632 C CA . THR A 1 85 ? 8.998 0.846 6.189 1.00 97.50 85 THR A CA 1
ATOM 633 C C . THR A 1 85 ? 9.398 -0.341 5.303 1.00 97.50 85 THR A C 1
ATOM 635 O O . THR A 1 85 ? 8.650 -1.299 5.169 1.00 97.50 85 THR A O 1
ATOM 638 N N . GLY A 1 86 ? 10.579 -0.316 4.695 1.00 95.62 86 GLY A N 1
ATOM 639 C CA . GLY A 1 86 ? 11.207 -1.518 4.144 1.00 95.62 86 GLY A CA 1
ATOM 640 C C . GLY A 1 86 ? 11.708 -1.373 2.718 1.00 95.62 86 GLY A C 1
ATOM 641 O O . GLY A 1 86 ? 12.142 -2.353 2.132 1.00 95.62 86 GLY A O 1
ATOM 642 N N . SER A 1 87 ? 11.664 -0.170 2.143 1.00 95.62 87 SER A N 1
ATOM 643 C CA . SER A 1 87 ? 12.161 0.116 0.792 1.00 95.62 87 SER A CA 1
ATOM 644 C C . SER A 1 87 ? 11.622 -0.875 -0.242 1.00 95.62 87 SER A C 1
ATOM 646 O O . SER A 1 87 ? 12.363 -1.381 -1.076 1.00 95.62 87 SER A O 1
ATOM 648 N N . PHE A 1 88 ? 10.334 -1.221 -0.132 1.00 97.81 88 PHE A N 1
ATOM 649 C CA . PHE A 1 88 ? 9.666 -2.197 -0.999 1.00 97.81 88 PHE A CA 1
ATOM 650 C C . PHE A 1 88 ? 10.370 -3.562 -1.073 1.00 97.81 88 PHE A C 1
ATOM 652 O O . PHE A 1 88 ? 10.286 -4.248 -2.086 1.00 97.81 88 PHE A O 1
ATOM 659 N N . LEU A 1 89 ? 11.071 -3.971 -0.020 1.00 97.62 89 LEU A N 1
ATOM 660 C CA . LEU A 1 89 ? 11.731 -5.265 0.105 1.00 97.62 89 LEU A CA 1
ATOM 661 C C . LEU A 1 89 ? 11.394 -5.861 1.478 1.00 97.62 89 LEU A C 1
ATOM 663 O O . LEU A 1 89 ? 11.168 -5.111 2.434 1.00 97.62 89 LEU A O 1
ATOM 667 N N . PRO A 1 90 ? 11.344 -7.198 1.601 1.00 95.75 90 PRO A N 1
ATOM 668 C CA . PRO A 1 90 ? 11.104 -7.817 2.895 1.00 95.75 90 PRO A CA 1
ATOM 669 C C . PRO A 1 90 ? 12.273 -7.520 3.851 1.00 95.75 90 PRO A C 1
ATOM 671 O O . PRO A 1 90 ? 13.383 -7.214 3.386 1.00 95.75 90 PRO A O 1
ATOM 674 N N . PRO A 1 91 ? 12.051 -7.633 5.176 1.00 95.88 91 PRO A N 1
ATOM 675 C CA . PRO A 1 91 ? 13.114 -7.520 6.169 1.00 95.88 91 PRO A CA 1
ATOM 676 C C . PRO A 1 91 ? 14.333 -8.368 5.801 1.00 95.88 91 PRO A C 1
ATOM 678 O O . PRO A 1 91 ? 14.210 -9.400 5.136 1.00 95.88 91 PRO A O 1
ATOM 681 N N . VAL A 1 92 ? 15.517 -7.939 6.238 1.00 93.19 92 VAL A N 1
ATOM 682 C CA . VAL A 1 92 ? 16.828 -8.489 5.846 1.00 93.19 92 VAL A CA 1
ATOM 683 C C . VAL A 1 92 ? 17.221 -8.137 4.408 1.00 93.19 92 VAL A C 1
ATOM 685 O O . VAL A 1 92 ? 18.290 -7.559 4.215 1.00 93.19 92 VAL A O 1
ATOM 688 N N . LEU A 1 93 ? 16.378 -8.403 3.400 1.00 94.50 93 LEU A N 1
ATOM 689 C CA . LEU A 1 93 ? 16.691 -8.034 2.006 1.00 94.50 93 LEU A CA 1
ATOM 690 C C . LEU A 1 93 ? 16.714 -6.519 1.793 1.00 94.50 93 LEU A C 1
ATOM 692 O O . LEU A 1 93 ? 17.463 -6.018 0.959 1.00 94.50 93 LEU A O 1
ATOM 696 N N . ASN A 1 94 ? 15.925 -5.785 2.571 1.00 94.94 94 ASN A N 1
ATOM 697 C CA . ASN A 1 94 ? 15.937 -4.327 2.598 1.00 94.94 94 ASN A CA 1
ATOM 698 C C . ASN A 1 94 ? 17.120 -3.715 3.379 1.00 94.94 94 ASN A C 1
ATOM 700 O O . ASN A 1 94 ? 17.204 -2.492 3.494 1.00 94.94 94 ASN A O 1
ATOM 704 N N . GLY A 1 95 ? 18.015 -4.539 3.939 1.00 94.25 95 GLY A N 1
ATOM 705 C CA . GLY A 1 95 ? 19.137 -4.093 4.769 1.00 94.25 95 GLY A CA 1
ATOM 706 C C . GLY A 1 95 ? 18.740 -3.611 6.170 1.00 94.25 95 GLY A C 1
ATOM 707 O O . GLY A 1 95 ? 19.551 -2.984 6.849 1.00 94.25 95 GLY A O 1
ATOM 708 N N . GLN A 1 96 ? 17.504 -3.871 6.607 1.00 94.00 96 GLN A N 1
ATOM 709 C CA . GLN A 1 96 ? 16.936 -3.432 7.883 1.00 94.00 96 GLN A CA 1
ATOM 710 C C . GLN A 1 96 ? 16.251 -4.607 8.614 1.00 94.00 96 GLN A C 1
ATOM 712 O O . GLN A 1 96 ? 15.808 -5.569 7.983 1.00 94.00 96 GLN A O 1
ATOM 717 N N . PRO A 1 97 ? 16.142 -4.560 9.957 1.00 94.88 97 PRO A N 1
ATOM 718 C CA . PRO A 1 97 ? 15.376 -5.548 10.722 1.00 94.88 97 PRO A CA 1
ATOM 719 C C . PRO A 1 97 ? 13.861 -5.281 10.696 1.00 94.88 97 PRO A C 1
ATOM 721 O O . PRO A 1 97 ? 13.093 -6.064 11.244 1.00 94.88 97 PRO A O 1
ATOM 724 N N . THR A 1 98 ? 13.442 -4.162 10.106 1.00 96.44 98 THR A N 1
ATOM 725 C CA . THR A 1 98 ? 12.058 -3.695 10.004 1.00 96.44 98 THR A CA 1
ATOM 726 C C . THR A 1 98 ? 11.572 -3.776 8.563 1.00 96.44 98 THR A C 1
ATOM 728 O O . THR A 1 98 ? 12.362 -3.920 7.632 1.00 96.44 98 THR A O 1
ATOM 731 N N . GLY A 1 99 ? 10.266 -3.670 8.365 1.00 96.69 99 GLY A N 1
ATOM 732 C CA . GLY A 1 99 ? 9.616 -3.681 7.060 1.00 96.69 99 GLY A CA 1
ATOM 733 C C . GLY A 1 99 ? 8.406 -4.601 6.992 1.00 96.69 99 GLY A C 1
ATOM 734 O O . GLY A 1 99 ? 8.145 -5.183 5.942 1.00 96.69 99 GLY A O 1
ATOM 735 N N . SER A 1 100 ? 7.705 -4.764 8.113 1.00 97.00 100 SER A N 1
ATOM 736 C CA . SER A 1 100 ? 6.526 -5.617 8.238 1.00 97.00 100 SER A CA 1
ATOM 737 C C . SER A 1 100 ? 5.388 -4.884 8.943 1.00 97.00 100 SER A C 1
ATOM 739 O O . SER A 1 100 ? 5.619 -4.061 9.833 1.00 97.00 100 SER A O 1
ATOM 741 N N . LYS A 1 101 ? 4.141 -5.260 8.626 1.00 97.69 101 LYS A N 1
ATOM 742 C CA . LYS A 1 101 ? 2.945 -4.843 9.381 1.00 97.69 101 LYS A CA 1
ATOM 743 C C . LYS A 1 101 ? 3.019 -5.219 10.871 1.00 97.69 101 LYS A C 1
ATOM 745 O O . LYS A 1 101 ? 2.368 -4.593 11.702 1.00 97.69 101 LYS A O 1
ATOM 750 N N . THR A 1 102 ? 3.853 -6.205 11.206 1.00 97.94 102 THR A N 1
ATOM 751 C CA . THR A 1 102 ? 4.091 -6.702 12.569 1.00 97.94 102 THR A CA 1
ATOM 752 C C . THR A 1 102 ? 5.333 -6.106 13.238 1.00 97.94 102 THR A C 1
ATOM 754 O O . THR A 1 102 ? 5.742 -6.589 14.295 1.00 97.94 102 THR A O 1
ATOM 757 N N . ASP A 1 103 ? 5.978 -5.093 12.648 1.00 97.94 103 ASP A N 1
ATOM 758 C CA . ASP A 1 103 ? 7.070 -4.381 13.317 1.00 97.94 103 ASP A CA 1
ATOM 759 C C . ASP A 1 103 ? 6.566 -3.812 14.653 1.00 97.94 103 ASP A C 1
ATOM 761 O O . ASP A 1 103 ? 5.528 -3.152 14.690 1.00 97.94 103 ASP A O 1
ATOM 765 N N . LEU A 1 104 ? 7.316 -3.990 15.748 1.00 97.94 104 LEU A N 1
ATOM 766 C CA . LEU A 1 104 ? 6.864 -3.596 17.096 1.00 97.94 104 LEU A CA 1
ATOM 767 C C . LEU A 1 104 ? 6.420 -2.128 17.183 1.00 97.94 104 LEU A C 1
ATOM 769 O O . LEU A 1 104 ? 5.453 -1.810 17.864 1.00 97.94 104 LEU A O 1
ATOM 773 N N . SER A 1 105 ? 7.092 -1.235 16.452 1.00 97.06 105 SER A N 1
ATOM 774 C CA . SER A 1 105 ? 6.723 0.186 16.398 1.00 97.06 105 SER A CA 1
ATOM 775 C C . SER A 1 105 ? 5.392 0.459 15.680 1.00 97.06 105 SER A C 1
ATOM 777 O O . SER A 1 105 ? 4.719 1.439 15.988 1.00 97.06 105 SER A O 1
ATOM 779 N N . ILE A 1 106 ? 5.011 -0.391 14.723 1.00 98.38 106 ILE A N 1
ATOM 780 C CA . ILE A 1 106 ? 3.735 -0.306 14.007 1.00 98.38 106 ILE A CA 1
ATOM 781 C C . ILE A 1 106 ? 2.625 -0.879 14.889 1.00 98.38 106 ILE A C 1
ATOM 783 O O . ILE A 1 106 ? 1.598 -0.226 15.073 1.00 98.38 106 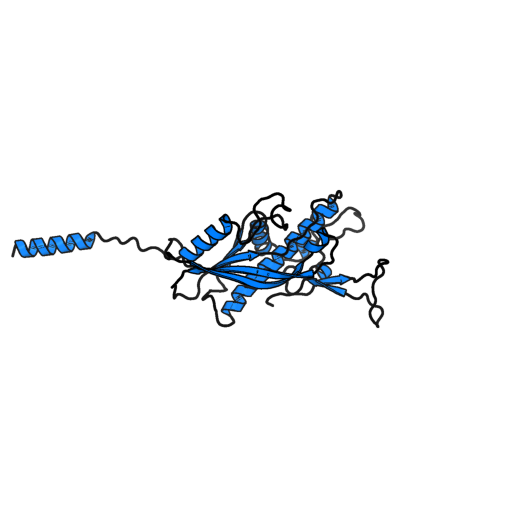ILE A O 1
ATOM 787 N N . VAL A 1 107 ? 2.874 -2.041 15.502 1.00 98.62 107 VAL A N 1
ATOM 788 C CA . VAL A 1 107 ? 1.956 -2.683 16.456 1.00 98.62 107 VAL A CA 1
ATOM 789 C C . VAL A 1 107 ? 1.648 -1.750 17.628 1.00 98.62 107 VAL A C 1
ATOM 791 O O . VAL A 1 107 ? 0.479 -1.562 17.959 1.00 98.62 107 VAL A O 1
ATOM 794 N N . GLU A 1 108 ? 2.666 -1.121 18.224 1.00 98.38 108 GLU A N 1
ATOM 795 C CA . GLU A 1 108 ? 2.478 -0.189 19.343 1.00 98.38 108 GLU A CA 1
ATOM 796 C C . GLU A 1 108 ? 1.640 1.024 18.926 1.00 98.38 108 GLU A C 1
ATOM 798 O O . GLU A 1 108 ? 0.689 1.376 19.617 1.00 98.38 108 GLU A O 1
ATOM 803 N N . GLN A 1 109 ? 1.920 1.639 17.772 1.00 98.19 109 GLN A N 1
ATOM 804 C CA . GLN A 1 109 ? 1.114 2.767 17.297 1.00 98.19 109 GLN A CA 1
ATOM 805 C C . GLN A 1 109 ? -0.340 2.376 17.050 1.00 98.19 109 GLN A C 1
ATOM 807 O O . GLN A 1 109 ? -1.235 3.065 17.532 1.00 98.19 109 GLN A O 1
ATOM 812 N N . CYS A 1 110 ? -0.588 1.270 16.345 1.00 98.75 110 CYS A N 1
ATOM 813 C CA . CYS A 1 110 ? -1.954 0.821 16.080 1.00 98.75 110 CYS A CA 1
ATOM 814 C C . CYS A 1 110 ? -2.697 0.498 17.382 1.00 98.75 110 CYS A C 1
ATOM 816 O O . CYS A 1 110 ? -3.847 0.898 17.547 1.00 98.75 110 CYS A O 1
ATOM 818 N N . THR A 1 111 ? -2.016 -0.130 18.344 1.00 98.75 111 THR A N 1
ATOM 819 C CA . THR A 1 111 ? -2.568 -0.405 19.678 1.00 98.75 111 THR A CA 1
ATOM 820 C C . THR A 1 111 ? -2.946 0.889 20.396 1.00 98.75 111 THR A C 1
ATOM 822 O O . THR A 1 111 ? -4.065 1.010 20.884 1.00 98.75 111 THR A O 1
ATOM 825 N N . ARG A 1 112 ? -2.065 1.896 20.414 1.00 98.25 112 ARG A N 1
ATOM 826 C CA . ARG A 1 112 ? -2.340 3.195 21.054 1.00 98.25 112 ARG A CA 1
ATOM 827 C C . ARG A 1 112 ? -3.477 3.950 20.381 1.00 98.25 112 ARG A C 1
ATOM 829 O O . ARG A 1 112 ? -4.314 4.530 21.067 1.00 98.25 112 ARG A O 1
ATOM 836 N N . TRP A 1 113 ? -3.543 3.935 19.053 1.00 98.56 113 TRP A N 1
ATOM 837 C CA . TRP A 1 113 ? -4.661 4.532 18.327 1.00 98.56 113 TRP A CA 1
ATOM 838 C C . TRP A 1 113 ? -5.979 3.826 18.659 1.00 98.56 113 TRP A C 1
ATOM 840 O O . TRP A 1 113 ? -6.960 4.495 18.986 1.00 98.56 113 TRP A O 1
ATOM 850 N N . ALA A 1 114 ? -5.991 2.495 18.703 1.00 98.62 114 ALA A N 1
ATOM 851 C CA . ALA A 1 114 ? -7.165 1.743 19.132 1.00 98.62 114 ALA A CA 1
ATOM 852 C C . ALA A 1 114 ? -7.564 2.063 20.584 1.00 98.62 114 ALA A C 1
ATOM 854 O O . ALA A 1 114 ? -8.734 2.329 20.848 1.00 98.62 114 ALA A O 1
ATOM 855 N N . GLN A 1 115 ? -6.608 2.173 21.515 1.00 98.25 115 GLN A N 1
ATOM 856 C CA . GLN A 1 115 ? -6.870 2.559 22.912 1.00 98.25 115 GLN A CA 1
ATOM 857 C C . GLN A 1 115 ? -7.476 3.962 23.060 1.00 98.25 115 GLN A C 1
ATOM 859 O O . GLN A 1 115 ? -8.210 4.224 24.013 1.00 98.25 115 GLN A O 1
ATOM 864 N N . LYS A 1 116 ? -7.227 4.861 22.104 1.00 98.00 116 LYS A N 1
ATOM 865 C CA . LYS A 1 116 ? -7.854 6.192 22.035 1.00 98.00 116 LYS A CA 1
ATOM 866 C C . LYS A 1 116 ? -9.248 6.173 21.399 1.00 98.00 116 LYS A C 1
ATOM 868 O O . LYS A 1 116 ? -9.938 7.191 21.406 1.00 98.00 116 LYS A O 1
ATOM 873 N N . GLY A 1 117 ? -9.686 5.032 20.870 1.00 97.88 117 GLY A N 1
ATOM 874 C CA . GLY A 1 117 ? -11.018 4.824 20.306 1.00 97.88 117 GLY A CA 1
ATOM 875 C C . GLY A 1 117 ? -11.101 4.875 18.780 1.00 97.88 117 GLY A C 1
ATOM 876 O O . GLY A 1 117 ? -12.223 4.890 18.267 1.00 97.88 117 GLY A O 1
ATOM 877 N N . TYR A 1 118 ? -9.964 4.943 18.075 1.00 98.56 118 TYR A N 1
ATOM 878 C CA . TYR A 1 118 ? -9.885 4.843 16.611 1.00 98.56 118 TYR A CA 1
ATOM 879 C C . TYR A 1 118 ? -9.987 3.382 16.154 1.00 98.56 118 TYR A C 1
ATOM 881 O O . TYR A 1 118 ? -9.690 2.469 16.921 1.00 98.56 118 TYR A O 1
ATOM 889 N N . VAL A 1 119 ? -10.313 3.164 14.880 1.00 98.75 119 VAL A N 1
ATOM 890 C CA . VAL A 1 119 ? -9.968 1.906 14.199 1.00 98.75 119 VAL A CA 1
ATOM 891 C C . VAL A 1 119 ? -8.602 2.101 13.553 1.00 98.75 119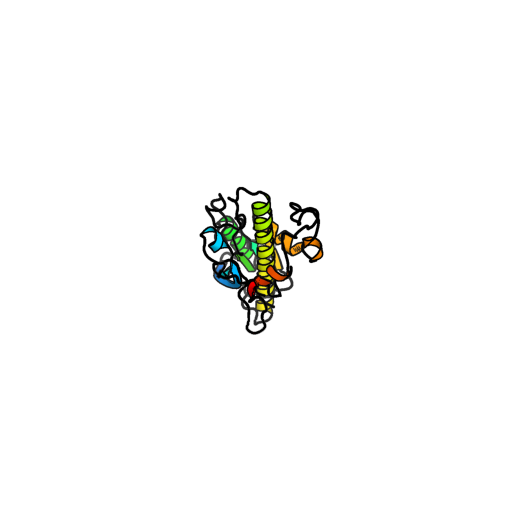 VAL A C 1
ATOM 893 O O . VAL A 1 119 ? -8.432 2.983 12.711 1.00 98.75 119 VAL A O 1
ATOM 896 N N . ALA A 1 120 ? -7.601 1.332 13.971 1.00 98.75 120 ALA A N 1
ATOM 897 C CA . ALA A 1 120 ? -6.253 1.442 13.420 1.00 98.75 120 ALA A CA 1
ATOM 898 C C . ALA A 1 120 ? -5.939 0.263 12.500 1.00 98.75 120 ALA A C 1
ATOM 900 O O . ALA A 1 120 ? -6.320 -0.868 12.780 1.00 98.75 120 ALA A O 1
ATOM 901 N N . VAL A 1 121 ? -5.242 0.524 11.398 1.00 98.88 121 VAL A N 1
ATOM 902 C CA . VAL A 1 121 ? -4.950 -0.479 10.371 1.00 98.88 121 VAL A CA 1
ATOM 903 C C . VAL A 1 121 ? -3.455 -0.516 10.107 1.00 98.88 121 VAL A C 1
ATOM 905 O O . VAL A 1 121 ? -2.873 0.493 9.717 1.00 98.88 121 VAL A O 1
ATOM 908 N N . SER A 1 122 ? -2.840 -1.683 10.262 1.00 98.75 122 SER A N 1
ATOM 909 C CA . SER A 1 122 ? -1.466 -1.940 9.838 1.00 98.75 122 SER A CA 1
ATOM 910 C C . SER A 1 122 ? -1.482 -2.659 8.492 1.00 98.75 122 SER A C 1
ATOM 912 O O . SER A 1 122 ? -1.845 -3.831 8.425 1.00 98.75 122 SER A O 1
ATOM 914 N N . MET A 1 123 ? -1.138 -1.967 7.404 1.00 98.56 123 MET A N 1
ATOM 915 C CA . MET A 1 123 ? -1.248 -2.516 6.043 1.00 98.56 123 MET A CA 1
ATOM 916 C C . MET A 1 123 ? 0.088 -3.019 5.486 1.00 98.56 123 MET A C 1
ATOM 918 O O . MET A 1 123 ? 1.138 -2.442 5.764 1.00 98.56 123 MET A O 1
ATOM 922 N N . THR A 1 124 ? 0.034 -4.053 4.641 1.00 98.56 124 THR A N 1
ATOM 923 C CA . THR A 1 124 ? 1.127 -4.424 3.721 1.00 98.56 124 THR A CA 1
ATOM 924 C C . THR A 1 124 ? 0.937 -3.776 2.355 1.00 98.56 124 THR A C 1
ATOM 926 O O . THR A 1 124 ? -0.181 -3.430 1.994 1.00 98.56 124 THR A O 1
ATOM 929 N N . ASN A 1 125 ? 1.997 -3.645 1.561 1.00 98.00 125 ASN A N 1
ATOM 930 C CA . ASN A 1 125 ? 1.940 -3.223 0.156 1.00 98.00 125 ASN A CA 1
ATOM 931 C C . ASN A 1 125 ? 2.778 -4.166 -0.719 1.00 98.00 125 ASN A C 1
ATOM 933 O O . ASN A 1 125 ? 3.647 -4.878 -0.209 1.00 98.00 125 ASN A O 1
ATOM 937 N N . ARG A 1 126 ? 2.576 -4.147 -2.044 1.00 98.12 126 ARG A N 1
ATOM 938 C CA . ARG A 1 126 ? 3.413 -4.912 -2.977 1.00 98.12 126 ARG A CA 1
ATOM 939 C C . ARG A 1 126 ? 4.877 -4.528 -2.806 1.00 98.12 126 ARG A C 1
ATOM 941 O O . ARG A 1 126 ? 5.233 -3.351 -2.709 1.00 98.12 126 ARG A O 1
ATOM 948 N N . LEU A 1 127 ? 5.722 -5.551 -2.809 1.00 97.69 127 LEU A N 1
ATOM 949 C CA . LEU A 1 127 ? 7.173 -5.441 -2.735 1.00 97.69 127 LEU A CA 1
ATOM 950 C C . LEU A 1 127 ? 7.806 -5.762 -4.103 1.00 97.69 127 LEU A C 1
ATOM 952 O O . LEU A 1 127 ? 7.147 -6.212 -5.048 1.00 97.69 127 LEU A O 1
ATOM 956 N N . GLY A 1 128 ? 9.112 -5.541 -4.192 1.00 96.69 128 GLY A N 1
ATOM 957 C CA . GLY A 1 128 ? 9.972 -5.874 -5.316 1.00 96.69 128 GLY A CA 1
ATOM 958 C C . GLY A 1 128 ? 10.449 -4.641 -6.076 1.00 96.69 128 GLY A C 1
ATOM 959 O O . GLY A 1 128 ? 9.648 -3.925 -6.669 1.00 96.69 128 GLY A O 1
ATOM 960 N N . TRP A 1 129 ? 11.763 -4.448 -6.094 1.00 97.56 129 TRP A N 1
ATOM 961 C CA . TRP A 1 129 ? 12.535 -3.628 -7.033 1.00 97.56 129 TRP A CA 1
ATOM 962 C C . TRP A 1 129 ? 13.960 -4.195 -7.078 1.00 97.56 129 TRP A C 1
ATOM 964 O O . TRP A 1 129 ? 14.286 -5.044 -6.247 1.00 97.56 129 TRP A O 1
ATOM 974 N N . ASN A 1 130 ? 14.804 -3.769 -8.022 1.00 96.25 130 ASN A N 1
ATOM 975 C CA . ASN A 1 130 ? 16.147 -4.331 -8.184 1.00 96.25 130 ASN A CA 1
ATOM 976 C C . ASN A 1 130 ? 17.237 -3.404 -7.600 1.00 96.25 130 ASN A C 1
ATOM 978 O O . ASN A 1 130 ? 17.770 -2.570 -8.336 1.00 96.25 130 ASN A O 1
ATOM 982 N N . PRO A 1 131 ? 17.614 -3.548 -6.311 1.00 94.88 131 PRO A N 1
ATOM 983 C CA . PRO A 1 131 ? 18.659 -2.729 -5.694 1.00 94.88 131 PRO A CA 1
ATOM 984 C C . PRO A 1 131 ? 20.079 -3.093 -6.139 1.00 94.88 131 PRO A C 1
ATOM 986 O O . PRO A 1 131 ? 20.983 -2.269 -6.005 1.00 94.88 131 PRO A O 1
ATOM 989 N N . THR A 1 132 ? 20.300 -4.316 -6.631 1.00 94.44 132 THR A N 1
ATOM 990 C CA . THR A 1 132 ? 21.638 -4.860 -6.916 1.00 94.44 132 THR A CA 1
ATOM 991 C C . THR A 1 132 ? 22.060 -4.719 -8.373 1.00 94.44 132 THR A C 1
ATOM 993 O O . THR A 1 132 ? 23.210 -5.025 -8.690 1.00 94.44 132 THR A O 1
ATOM 996 N N . SER A 1 133 ? 21.174 -4.244 -9.260 1.00 95.19 133 SER A N 1
ATOM 997 C CA . SER A 1 133 ? 21.549 -3.919 -10.640 1.00 95.19 133 SER A CA 1
ATOM 998 C C . SER A 1 133 ? 22.772 -3.011 -10.643 1.00 95.19 133 SER A C 1
ATOM 1000 O O . SER A 1 133 ? 22.834 -2.069 -9.855 1.00 95.19 133 SER A O 1
ATOM 1002 N N . THR A 1 134 ? 23.739 -3.262 -11.523 1.00 96.44 134 THR A N 1
ATOM 1003 C CA . THR A 1 134 ? 24.902 -2.382 -11.704 1.00 96.44 134 THR A CA 1
ATOM 1004 C C . THR A 1 134 ? 24.531 -1.095 -12.442 1.00 96.44 134 THR A C 1
ATOM 1006 O O . THR A 1 134 ? 25.192 -0.074 -12.249 1.00 96.44 134 THR A O 1
ATOM 1009 N N . ASP A 1 135 ? 23.424 -1.104 -13.187 1.00 95.44 135 ASP A N 1
ATOM 1010 C CA . ASP A 1 135 ? 22.888 0.045 -13.909 1.00 95.44 135 ASP A CA 1
ATOM 1011 C C . ASP A 1 135 ? 22.021 0.946 -13.006 1.00 95.44 135 ASP A C 1
ATOM 1013 O O . ASP A 1 135 ? 21.010 0.526 -12.436 1.00 95.44 135 ASP A O 1
ATOM 1017 N N . GLN A 1 136 ? 22.412 2.220 -12.897 1.00 94.50 136 GLN A N 1
ATOM 1018 C CA . GLN A 1 136 ? 21.702 3.237 -12.115 1.00 94.50 136 GLN A CA 1
ATOM 1019 C C . GLN A 1 136 ? 20.289 3.496 -12.645 1.00 94.50 136 GLN A C 1
ATOM 1021 O O . GLN A 1 136 ? 19.381 3.754 -11.851 1.00 94.50 136 GLN A O 1
ATOM 1026 N N . ASN A 1 137 ? 20.094 3.422 -13.960 1.00 93.88 137 ASN A N 1
ATOM 1027 C CA . ASN A 1 137 ? 18.803 3.668 -14.586 1.00 93.88 137 ASN A CA 1
ATOM 1028 C C . ASN A 1 137 ? 17.794 2.556 -14.239 1.00 93.88 137 ASN A C 1
ATOM 1030 O O . ASN A 1 137 ? 16.670 2.822 -13.810 1.00 93.88 137 ASN A O 1
ATOM 1034 N N . THR A 1 138 ? 18.233 1.297 -14.265 1.00 94.88 138 THR A N 1
ATOM 1035 C CA . THR A 1 138 ? 17.467 0.139 -13.775 1.00 94.88 138 THR A CA 1
ATOM 1036 C C . THR A 1 138 ? 17.106 0.263 -12.289 1.00 94.88 138 THR A C 1
ATOM 1038 O O . THR A 1 138 ? 15.963 0.011 -11.901 1.00 94.88 138 THR A O 1
ATOM 1041 N N . ARG A 1 139 ? 18.050 0.671 -11.427 1.00 96.44 139 ARG A N 1
ATOM 1042 C CA . ARG A 1 139 ? 17.753 0.888 -9.996 1.00 96.44 139 ARG A CA 1
ATOM 1043 C C . ARG A 1 139 ? 16.696 1.982 -9.803 1.00 96.44 139 ARG A C 1
ATOM 1045 O O . ARG A 1 139 ? 15.774 1.815 -9.010 1.00 96.44 139 ARG A O 1
ATOM 1052 N N . THR A 1 140 ? 16.813 3.075 -10.557 1.00 95.81 140 THR A N 1
ATOM 1053 C CA . THR A 1 140 ? 15.904 4.232 -10.490 1.00 95.81 140 THR A CA 1
ATOM 1054 C C . THR A 1 140 ? 14.496 3.856 -10.951 1.00 95.81 140 THR A C 1
ATOM 1056 O O . THR A 1 140 ? 13.532 4.047 -10.209 1.00 95.81 140 THR A O 1
ATOM 1059 N N . SER A 1 141 ? 14.382 3.252 -12.137 1.00 96.19 141 SER A N 1
ATOM 1060 C CA . SER A 1 141 ? 13.107 2.828 -12.722 1.00 96.19 141 SER A CA 1
ATOM 1061 C C . SER A 1 141 ? 12.365 1.836 -11.828 1.00 96.19 141 SER A C 1
ATOM 1063 O O . SER A 1 141 ? 11.211 2.066 -11.469 1.00 96.19 141 SER A O 1
ATOM 1065 N N . THR A 1 142 ? 13.032 0.763 -11.397 1.00 97.06 142 THR A N 1
ATOM 1066 C CA . THR A 1 142 ? 12.381 -0.292 -10.608 1.00 97.06 142 THR A CA 1
ATOM 1067 C C . THR A 1 142 ? 11.954 0.188 -9.219 1.00 97.06 142 THR A C 1
ATOM 1069 O O . THR A 1 142 ? 10.890 -0.215 -8.745 1.00 97.06 142 THR A O 1
ATOM 1072 N N . LEU A 1 143 ? 12.716 1.086 -8.578 1.00 96.94 143 LEU A N 1
ATOM 1073 C CA . LEU A 1 143 ? 12.321 1.689 -7.300 1.00 96.94 143 LEU A CA 1
ATOM 1074 C C . LEU A 1 143 ? 11.096 2.599 -7.458 1.00 96.94 143 LEU A C 1
ATOM 1076 O O . LEU A 1 143 ? 10.159 2.522 -6.662 1.00 96.94 143 LEU A O 1
ATOM 1080 N N . MET A 1 144 ? 11.067 3.430 -8.503 1.00 96.44 144 MET A N 1
ATOM 1081 C CA . MET A 1 144 ? 9.912 4.281 -8.793 1.00 96.44 144 MET A CA 1
ATOM 1082 C C . MET A 1 144 ? 8.650 3.466 -9.087 1.00 96.44 144 MET A C 1
ATOM 1084 O O . MET A 1 144 ? 7.575 3.782 -8.583 1.00 96.44 144 MET A O 1
ATOM 1088 N N . GLN A 1 145 ? 8.778 2.386 -9.856 1.00 97.38 145 GLN A N 1
ATOM 1089 C CA . GLN A 1 145 ? 7.673 1.470 -10.142 1.00 97.38 145 GLN A CA 1
ATOM 1090 C C . GLN A 1 145 ? 7.168 0.758 -8.878 1.00 97.38 145 GLN A C 1
ATOM 1092 O O . GLN A 1 145 ? 5.978 0.459 -8.768 1.00 97.38 145 GLN A O 1
ATOM 1097 N N . ALA A 1 146 ? 8.042 0.471 -7.909 1.00 97.88 146 ALA A N 1
ATOM 1098 C CA . ALA A 1 146 ? 7.633 -0.056 -6.609 1.00 97.88 146 ALA A CA 1
ATOM 1099 C C . ALA A 1 146 ? 6.855 0.978 -5.785 1.00 97.88 146 ALA A C 1
ATOM 1101 O O . ALA A 1 146 ? 5.789 0.652 -5.264 1.00 97.88 146 ALA A O 1
ATOM 1102 N N . ALA A 1 147 ? 7.313 2.233 -5.757 1.00 97.56 147 ALA A N 1
ATOM 1103 C CA . ALA A 1 147 ? 6.581 3.323 -5.116 1.00 97.56 147 ALA A CA 1
ATOM 1104 C C . ALA A 1 147 ? 5.199 3.543 -5.741 1.00 97.56 147 ALA A C 1
ATOM 1106 O O . ALA A 1 147 ? 4.210 3.641 -5.020 1.00 97.56 147 ALA A O 1
ATOM 1107 N N . TYR A 1 148 ? 5.114 3.539 -7.070 1.00 98.00 148 TYR A N 1
ATOM 1108 C CA . TYR A 1 148 ? 3.852 3.684 -7.791 1.00 98.00 148 TYR A CA 1
ATOM 1109 C C . TYR A 1 148 ? 2.837 2.594 -7.432 1.00 98.00 148 TYR A C 1
ATOM 1111 O O . TYR A 1 148 ? 1.700 2.893 -7.069 1.00 98.00 148 TYR A O 1
ATOM 1119 N N . ARG A 1 149 ? 3.267 1.326 -7.454 1.00 98.06 149 ARG A N 1
ATOM 1120 C CA . ARG A 1 149 ? 2.419 0.190 -7.063 1.00 98.06 149 ARG A CA 1
ATOM 1121 C C . ARG A 1 149 ? 1.989 0.279 -5.601 1.00 98.06 149 ARG A C 1
ATOM 1123 O O . ARG A 1 149 ? 0.816 0.079 -5.308 1.00 98.06 149 ARG A O 1
ATOM 1130 N N . GLY A 1 150 ? 2.891 0.672 -4.702 1.00 98.25 150 GLY A N 1
ATOM 1131 C CA . GLY A 1 150 ? 2.547 0.890 -3.298 1.00 98.25 150 GLY A CA 1
ATOM 1132 C C . GLY A 1 150 ? 1.524 2.014 -3.084 1.00 98.25 150 GLY A C 1
ATOM 1133 O O . GLY A 1 150 ? 0.664 1.887 -2.217 1.00 98.25 150 GLY A O 1
ATOM 1134 N N . ILE A 1 151 ? 1.551 3.087 -3.888 1.00 98.50 151 ILE A N 1
ATOM 1135 C CA . ILE A 1 151 ? 0.536 4.158 -3.831 1.00 98.50 151 ILE A CA 1
ATOM 1136 C C . ILE A 1 151 ? -0.836 3.614 -4.252 1.00 98.50 151 ILE A C 1
ATOM 1138 O O . ILE A 1 151 ? -1.841 3.913 -3.607 1.00 98.50 151 ILE A O 1
ATOM 1142 N N . GLN A 1 152 ? -0.893 2.786 -5.298 1.00 98.50 152 GLN A N 1
ATOM 1143 C CA . GLN A 1 152 ? -2.135 2.124 -5.716 1.00 98.50 152 GLN A CA 1
ATOM 1144 C C . GLN A 1 152 ? -2.677 1.185 -4.629 1.00 98.50 152 GLN A C 1
ATOM 1146 O O . GLN A 1 152 ? -3.883 1.154 -4.381 1.00 98.50 152 GLN A O 1
ATOM 1151 N N . ASP A 1 153 ? -1.796 0.445 -3.957 1.00 98.69 153 ASP A N 1
ATOM 1152 C CA . ASP A 1 153 ? -2.163 -0.471 -2.874 1.00 98.69 153 ASP A CA 1
ATOM 1153 C C . ASP A 1 153 ? -2.726 0.303 -1.673 1.00 98.69 153 ASP A C 1
ATOM 1155 O O . ASP A 1 153 ? -3.799 -0.017 -1.167 1.00 98.69 153 ASP A O 1
ATOM 1159 N N . ALA A 1 154 ? -2.083 1.409 -1.293 1.00 98.50 154 ALA A N 1
ATOM 1160 C CA . ALA A 1 154 ? -2.575 2.311 -0.255 1.00 98.50 154 ALA A CA 1
ATOM 1161 C C . ALA A 1 154 ? -3.944 2.929 -0.598 1.00 98.50 154 ALA A C 1
ATOM 1163 O O . ALA A 1 154 ? -4.836 2.997 0.249 1.00 98.50 154 ALA A O 1
ATOM 1164 N N . ARG A 1 155 ? -4.164 3.317 -1.861 1.00 98.50 155 ARG A N 1
ATOM 1165 C CA . ARG A 1 155 ? -5.489 3.758 -2.336 1.00 98.50 155 ARG A CA 1
ATOM 1166 C C . ARG A 1 155 ? -6.524 2.636 -2.260 1.00 98.50 155 ARG A C 1
ATOM 1168 O O . ARG A 1 155 ? -7.672 2.899 -1.909 1.00 98.50 155 ARG A O 1
ATOM 1175 N N . SER A 1 156 ? -6.118 1.401 -2.538 1.00 98.69 156 SER A N 1
ATOM 1176 C CA . SER A 1 156 ? -6.978 0.219 -2.422 1.00 98.69 156 SER A CA 1
ATOM 1177 C C . SER A 1 156 ? -7.363 -0.063 -0.970 1.00 98.69 156 SER A C 1
ATOM 1179 O O . SER A 1 156 ? -8.525 -0.368 -0.724 1.00 98.69 156 SER A O 1
ATOM 1181 N N . MET A 1 157 ? -6.450 0.129 -0.011 1.00 98.75 157 MET A N 1
ATOM 1182 C CA . MET A 1 157 ? -6.732 0.036 1.429 1.00 98.75 157 MET A CA 1
ATOM 1183 C C . MET A 1 157 ? -7.760 1.090 1.875 1.00 98.75 157 MET A C 1
ATOM 1185 O O . MET A 1 157 ? -8.709 0.777 2.587 1.00 98.75 157 MET A O 1
ATOM 1189 N N . ILE A 1 158 ? -7.634 2.337 1.406 1.00 98.62 158 ILE A N 1
ATOM 1190 C CA . ILE A 1 158 ? -8.619 3.396 1.697 1.00 98.62 158 ILE A CA 1
ATOM 1191 C C . ILE A 1 158 ? -9.997 3.034 1.127 1.00 98.62 158 ILE A C 1
ATOM 1193 O O . ILE A 1 158 ? -11.012 3.207 1.802 1.00 98.62 158 ILE A O 1
ATOM 1197 N N . ARG A 1 159 ? -10.046 2.526 -0.112 1.00 98.56 159 ARG A N 1
ATOM 1198 C CA . ARG A 1 159 ? -11.301 2.075 -0.728 1.00 98.56 159 ARG A CA 1
ATOM 1199 C C . ARG A 1 159 ? -11.903 0.879 -0.000 1.00 98.56 159 ARG A C 1
ATOM 1201 O O . ARG A 1 159 ? -13.106 0.882 0.206 1.00 98.56 159 ARG A O 1
ATOM 1208 N N . PHE A 1 160 ? -11.086 -0.076 0.439 1.00 98.62 160 PHE A N 1
ATOM 1209 C CA . PHE A 1 160 ? -11.537 -1.222 1.228 1.00 98.62 160 PHE A CA 1
ATOM 1210 C C . PHE A 1 160 ? -12.262 -0.775 2.502 1.00 98.62 160 PHE A C 1
ATOM 1212 O O . PHE A 1 160 ? -13.372 -1.228 2.748 1.00 98.62 160 PHE A O 1
ATOM 1219 N N . MET A 1 161 ? -11.700 0.176 3.261 1.00 98.62 161 MET A N 1
ATOM 1220 C CA . MET A 1 161 ? -12.365 0.690 4.468 1.00 98.62 161 MET A CA 1
ATOM 1221 C C . MET A 1 161 ? -13.702 1.368 4.135 1.00 98.62 161 MET A C 1
ATOM 1223 O O . MET A 1 161 ? -14.710 1.093 4.770 1.00 98.62 161 MET A O 1
ATOM 1227 N N . ARG A 1 162 ? -13.756 2.201 3.089 1.00 98.50 162 ARG A N 1
ATOM 1228 C CA . ARG A 1 162 ? -15.025 2.813 2.639 1.00 98.50 162 ARG A CA 1
ATOM 1229 C C . ARG A 1 162 ? -16.046 1.783 2.161 1.00 98.50 162 ARG A C 1
ATOM 1231 O O . ARG A 1 162 ? -17.247 1.989 2.297 1.00 98.50 162 ARG A O 1
ATOM 1238 N N . GLN A 1 163 ? -15.574 0.696 1.563 1.00 97.56 163 GLN A N 1
ATOM 1239 C CA . GLN A 1 163 ? -16.430 -0.382 1.103 1.00 97.56 163 GLN A CA 1
ATOM 1240 C C . GLN A 1 163 ? -16.963 -1.215 2.272 1.00 97.56 163 GLN A C 1
ATOM 1242 O O . GLN A 1 163 ? -18.106 -1.651 2.194 1.00 97.56 163 GLN A O 1
ATOM 1247 N N . ASP A 1 164 ? -16.195 -1.389 3.353 1.00 96.56 164 ASP A N 1
ATOM 1248 C CA . ASP A 1 164 ? -16.700 -1.974 4.601 1.00 96.56 164 ASP A CA 1
ATOM 1249 C C . ASP A 1 164 ? -17.865 -1.150 5.165 1.00 96.56 164 ASP A C 1
ATOM 1251 O O . ASP A 1 164 ? -18.955 -1.696 5.333 1.00 96.56 164 ASP A O 1
ATOM 1255 N N . GLU A 1 165 ? -17.688 0.170 5.325 1.00 97.50 165 GLU A N 1
ATOM 1256 C CA . GLU A 1 165 ? -18.752 1.092 5.767 1.00 97.50 165 GLU A CA 1
ATOM 1257 C C . GLU A 1 165 ? -20.015 0.957 4.895 1.00 97.50 165 GLU A C 1
ATOM 1259 O O . GLU A 1 165 ? -21.133 0.832 5.397 1.00 97.50 165 GLU A O 1
ATOM 1264 N N . ALA A 1 166 ? -19.846 0.931 3.569 1.00 97.06 166 ALA A N 1
ATOM 1265 C CA . ALA A 1 166 ? -20.960 0.812 2.631 1.00 97.06 166 ALA A CA 1
ATOM 1266 C C . ALA A 1 166 ? -21.657 -0.564 2.665 1.00 97.06 166 ALA A C 1
ATOM 1268 O O . ALA A 1 166 ? -22.827 -0.662 2.287 1.00 97.06 166 ALA A O 1
ATOM 1269 N N . ASN A 1 167 ? -20.965 -1.617 3.114 1.00 95.44 167 ASN A N 1
ATOM 1270 C CA . ASN A 1 167 ? -21.408 -3.013 3.038 1.00 95.44 167 ASN A CA 1
ATOM 1271 C C . ASN A 1 167 ? -21.696 -3.637 4.411 1.00 95.44 167 ASN A C 1
ATOM 1273 O O . ASN A 1 167 ? -21.453 -4.825 4.627 1.00 95.44 167 ASN A O 1
ATOM 1277 N N . GLY A 1 168 ? -22.263 -2.854 5.325 1.00 94.44 168 GLY A N 1
ATOM 1278 C CA . GLY A 1 168 ? -22.704 -3.337 6.635 1.00 94.44 168 GLY A CA 1
ATOM 1279 C C . GLY A 1 168 ? -21.813 -2.915 7.797 1.00 94.44 168 GLY A C 1
ATOM 1280 O O . GLY A 1 168 ? -22.183 -3.203 8.931 1.00 94.44 168 GLY A O 1
ATOM 1281 N N . ASP A 1 169 ? -20.720 -2.198 7.516 1.00 96.25 169 ASP A N 1
ATOM 1282 C CA . ASP A 1 169 ? -19.876 -1.503 8.491 1.00 96.25 169 ASP A CA 1
ATOM 1283 C C . ASP A 1 169 ? -19.409 -2.423 9.626 1.00 96.25 169 ASP A C 1
ATOM 1285 O O . ASP A 1 169 ? -19.703 -2.203 10.806 1.00 96.25 169 ASP A O 1
ATOM 1289 N N . ASN A 1 170 ? -18.699 -3.499 9.265 1.00 95.69 170 ASN A N 1
ATOM 1290 C CA . ASN A 1 170 ? -18.266 -4.507 10.235 1.00 95.69 170 ASN A CA 1
ATOM 1291 C C . ASN A 1 170 ? -17.349 -3.902 11.303 1.00 95.69 170 ASN A C 1
ATOM 1293 O O . ASN A 1 170 ? -17.319 -4.395 12.431 1.00 95.69 170 ASN A O 1
ATOM 1297 N N . TYR A 1 171 ? -16.629 -2.833 10.951 1.00 96.69 171 TYR A N 1
ATOM 1298 C CA . TYR A 1 171 ? -15.713 -2.132 11.842 1.00 96.69 171 TYR A CA 1
ATOM 1299 C C . TYR A 1 171 ? -16.292 -0.833 12.419 1.00 96.69 171 TYR A C 1
ATOM 1301 O O . TYR A 1 171 ? -15.554 -0.084 13.060 1.00 96.69 171 TYR A O 1
ATOM 1309 N N . GLY A 1 172 ? -17.580 -0.520 12.256 1.00 97.00 172 GLY A N 1
ATOM 1310 C CA . GLY A 1 172 ? -18.201 0.653 12.889 1.00 97.00 172 GLY A CA 1
ATOM 1311 C C . GLY A 1 172 ? -17.488 1.983 12.588 1.00 97.00 172 GLY A C 1
ATOM 1312 O O . GLY A 1 172 ? -17.292 2.790 13.508 1.00 97.00 172 GLY A O 1
ATOM 1313 N N . ILE A 1 173 ? -16.996 2.174 11.366 1.00 98.38 173 ILE A N 1
ATOM 1314 C CA . ILE A 1 173 ? -16.134 3.287 10.951 1.00 98.38 173 ILE A CA 1
ATOM 1315 C C . ILE A 1 173 ? -16.917 4.428 10.289 1.00 98.38 173 ILE A C 1
ATOM 1317 O O . ILE A 1 173 ? -18.102 4.327 10.011 1.00 98.38 173 ILE A O 1
ATOM 1321 N N . ASP A 1 174 ? -16.237 5.550 10.061 1.00 98.06 174 ASP A N 1
ATOM 1322 C CA . ASP A 1 174 ? -16.683 6.625 9.169 1.00 98.06 174 ASP A CA 1
ATOM 1323 C C . ASP A 1 174 ? -15.695 6.732 7.997 1.00 98.06 174 ASP A C 1
ATOM 1325 O O . ASP A 1 174 ? -14.550 7.173 8.163 1.00 98.06 174 ASP A O 1
ATOM 1329 N N . GLY A 1 175 ? -16.126 6.336 6.799 1.00 96.44 175 GLY A N 1
ATOM 1330 C CA . GLY A 1 175 ? -15.293 6.282 5.594 1.00 96.44 175 GLY A CA 1
ATOM 1331 C C . GLY A 1 175 ? -14.908 7.659 5.041 1.00 96.44 175 GLY A C 1
ATOM 1332 O O . GLY A 1 175 ? -14.023 7.771 4.175 1.00 96.44 175 GLY A O 1
ATOM 1333 N N . SER A 1 176 ? -15.517 8.730 5.563 1.00 97.88 176 SER A N 1
ATOM 1334 C CA . SER A 1 176 ? -15.109 10.115 5.312 1.00 97.88 176 SER A CA 1
ATOM 1335 C C . SER A 1 176 ? -13.960 10.576 6.221 1.00 97.88 176 SER A C 1
ATOM 1337 O O . SER A 1 176 ? -13.287 11.557 5.900 1.00 97.88 176 SER A O 1
ATOM 1339 N N . LYS A 1 177 ? -13.673 9.850 7.313 1.00 98.12 177 LYS A N 1
ATOM 1340 C CA . LYS A 1 177 ? -12.648 10.181 8.317 1.00 98.12 177 LYS A CA 1
ATOM 1341 C C . LYS A 1 177 ? -11.502 9.171 8.326 1.00 98.12 177 LYS A C 1
ATOM 1343 O O . LYS A 1 177 ? -11.242 8.505 9.327 1.00 98.12 177 LYS A O 1
ATOM 1348 N N . ILE A 1 178 ? -10.785 9.093 7.211 1.00 98.56 178 ILE A N 1
ATOM 1349 C CA . ILE A 1 178 ? -9.619 8.219 7.064 1.00 98.56 178 ILE A CA 1
ATOM 1350 C C . ILE A 1 178 ? -8.361 9.076 6.961 1.00 98.56 178 ILE A C 1
ATOM 1352 O O . ILE A 1 178 ? -8.264 9.943 6.092 1.00 98.56 178 ILE A O 1
ATOM 1356 N N . VAL A 1 179 ? -7.382 8.802 7.821 1.00 98.12 179 VAL A N 1
ATOM 1357 C CA . VAL A 1 179 ? -6.030 9.359 7.717 1.00 98.12 179 VAL A CA 1
ATOM 1358 C C . VAL A 1 179 ? -5.016 8.240 7.516 1.00 98.12 179 VAL A C 1
ATOM 1360 O O . VAL A 1 179 ? -5.209 7.116 7.977 1.00 98.12 179 VAL A O 1
ATOM 1363 N N . MET A 1 180 ? -3.923 8.549 6.822 1.00 97.75 180 MET A N 1
ATOM 1364 C CA . MET A 1 180 ? -2.844 7.605 6.557 1.00 97.75 180 MET A CA 1
ATOM 1365 C C . MET A 1 180 ? -1.497 8.222 6.927 1.00 97.75 180 MET A C 1
ATOM 1367 O O . MET A 1 180 ? -1.218 9.376 6.606 1.00 97.75 180 MET A O 1
ATOM 1371 N N . GLY A 1 181 ? -0.649 7.422 7.563 1.00 97.38 181 GLY A N 1
ATOM 1372 C CA . GLY A 1 181 ? 0.749 7.725 7.832 1.00 97.38 181 GLY A CA 1
ATOM 1373 C C . GLY A 1 181 ? 1.602 6.461 7.761 1.00 97.38 181 GLY A C 1
ATOM 1374 O O . GLY A 1 181 ? 1.134 5.387 7.382 1.00 97.38 181 GLY A O 1
ATOM 1375 N N . GLY A 1 182 ? 2.876 6.570 8.123 1.00 96.62 182 GLY A N 1
ATOM 1376 C CA . GLY A 1 182 ? 3.755 5.408 8.147 1.00 96.62 182 GLY A CA 1
ATOM 1377 C C . GLY A 1 182 ? 5.214 5.741 8.405 1.00 96.62 182 GLY A C 1
ATOM 1378 O O . GLY A 1 182 ? 5.589 6.897 8.589 1.00 96.62 182 GLY A O 1
ATOM 1379 N N . HIS A 1 183 ? 6.048 4.706 8.415 1.00 96.81 183 HIS A N 1
ATOM 1380 C CA . HIS A 1 183 ? 7.488 4.812 8.651 1.00 96.81 183 HIS A CA 1
ATOM 1381 C C . HIS A 1 183 ? 8.265 4.688 7.349 1.00 96.81 183 HIS A C 1
ATOM 1383 O O . HIS A 1 183 ? 8.001 3.773 6.575 1.00 96.81 183 HIS A O 1
ATOM 1389 N N . GLY A 1 184 ? 9.256 5.557 7.123 1.00 95.75 184 GLY A N 1
ATOM 1390 C CA . GLY A 1 184 ? 10.139 5.482 5.953 1.00 95.75 184 GLY A CA 1
ATOM 1391 C C . GLY A 1 184 ? 9.346 5.367 4.650 1.00 95.75 184 GLY A C 1
ATOM 1392 O O . GLY A 1 184 ? 8.659 6.304 4.252 1.00 95.75 184 GLY A O 1
ATOM 1393 N N . THR A 1 185 ? 9.380 4.187 4.029 1.00 97.00 185 THR A N 1
ATOM 1394 C CA . THR A 1 185 ? 8.575 3.867 2.841 1.00 97.00 185 THR A CA 1
ATOM 1395 C C . THR A 1 185 ? 7.080 4.118 3.023 1.00 97.00 185 THR A C 1
ATOM 1397 O O . THR A 1 185 ? 6.466 4.713 2.144 1.00 97.00 185 THR A O 1
ATOM 1400 N N . GLY A 1 186 ? 6.497 3.759 4.167 1.00 97.44 186 GLY A N 1
ATOM 1401 C CA . GLY A 1 186 ? 5.088 4.018 4.453 1.00 97.44 186 GLY A CA 1
ATOM 1402 C C . GLY A 1 186 ? 4.735 5.508 4.487 1.00 97.44 186 GLY A C 1
ATOM 1403 O O . GLY A 1 186 ? 3.640 5.887 4.079 1.00 97.44 186 GLY A O 1
ATOM 1404 N N . ALA A 1 187 ? 5.677 6.374 4.884 1.00 96.25 187 ALA A N 1
ATOM 1405 C CA . ALA A 1 187 ? 5.496 7.824 4.796 1.00 96.25 187 ALA A CA 1
ATOM 1406 C C . ALA A 1 187 ? 5.516 8.307 3.337 1.00 96.25 187 ALA A C 1
ATOM 1408 O O . ALA A 1 187 ? 4.718 9.167 2.967 1.00 96.25 187 ALA A O 1
ATOM 1409 N N . TYR A 1 188 ? 6.383 7.732 2.492 1.00 93.62 188 TYR A N 1
ATOM 1410 C CA . TYR A 1 188 ? 6.387 8.022 1.053 1.00 93.62 188 TYR A CA 1
ATOM 1411 C C . TYR A 1 188 ? 5.060 7.640 0.403 1.00 93.62 188 TYR A C 1
ATOM 1413 O O . TYR A 1 188 ? 4.558 8.392 -0.427 1.00 93.62 188 TYR A O 1
ATOM 1421 N N . LEU A 1 189 ? 4.478 6.506 0.804 1.00 98.06 189 LEU A N 1
ATOM 1422 C CA . LEU A 1 189 ? 3.171 6.078 0.314 1.00 98.06 189 LEU A CA 1
ATOM 1423 C C . LEU A 1 189 ? 2.064 7.033 0.751 1.00 98.06 189 LEU A C 1
ATOM 1425 O O . LEU A 1 189 ? 1.301 7.478 -0.098 1.00 98.06 189 LEU A O 1
ATOM 1429 N N . ALA A 1 190 ? 2.014 7.410 2.031 1.00 98.06 190 ALA A N 1
ATOM 1430 C CA . ALA A 1 190 ? 1.022 8.362 2.530 1.00 98.06 190 ALA A CA 1
ATOM 1431 C C . ALA A 1 190 ? 1.090 9.713 1.792 1.00 98.06 190 ALA A C 1
ATOM 1433 O O . ALA A 1 190 ? 0.067 10.236 1.350 1.00 98.06 190 ALA A O 1
ATOM 1434 N N . LEU A 1 191 ? 2.300 10.249 1.591 1.00 97.56 191 LEU A N 1
ATOM 1435 C CA . LEU A 1 191 ? 2.500 11.477 0.817 1.00 97.56 191 LEU A CA 1
ATOM 1436 C C . LEU A 1 191 ? 2.116 11.286 -0.653 1.00 97.56 191 LEU A C 1
ATOM 1438 O O . LEU A 1 191 ? 1.390 12.108 -1.196 1.00 97.56 191 LEU A O 1
ATOM 1442 N N . GLY A 1 192 ? 2.531 10.185 -1.280 1.00 96.88 192 GLY A N 1
ATOM 1443 C CA . GLY A 1 192 ? 2.189 9.879 -2.668 1.00 96.88 192 GLY A CA 1
ATOM 1444 C C . GLY A 1 192 ? 0.682 9.739 -2.896 1.00 96.88 192 GLY A C 1
ATOM 1445 O O . GLY A 1 192 ? 0.168 10.238 -3.893 1.00 96.88 192 GLY A O 1
ATOM 1446 N N . VAL A 1 193 ? -0.049 9.136 -1.952 1.00 97.56 193 VAL A N 1
ATOM 1447 C CA . VAL A 1 193 ? -1.519 9.088 -1.973 1.00 97.56 193 VAL A CA 1
ATOM 1448 C C . VAL A 1 193 ? -2.110 10.496 -1.975 1.00 97.56 193 VAL A C 1
ATOM 1450 O O . VAL A 1 193 ? -3.042 10.740 -2.745 1.00 97.56 193 VAL A O 1
ATOM 1453 N N . ALA A 1 194 ? -1.566 11.392 -1.147 1.00 96.44 194 ALA A N 1
ATOM 1454 C CA . ALA A 1 194 ? -2.039 12.764 -0.996 1.00 96.44 194 ALA A CA 1
ATOM 1455 C C . ALA A 1 194 ? -1.664 13.685 -2.169 1.00 96.44 194 ALA A C 1
ATOM 1457 O O . ALA A 1 194 ? -2.393 14.641 -2.417 1.00 96.44 194 ALA A O 1
ATOM 1458 N N . THR A 1 195 ? -0.551 13.428 -2.870 1.00 95.88 195 THR A N 1
ATOM 1459 C CA . THR A 1 195 ? -0.007 14.373 -3.861 1.00 95.88 195 THR A CA 1
ATOM 1460 C C . THR A 1 195 ? -0.079 13.917 -5.316 1.00 95.88 195 THR A C 1
ATOM 1462 O O . THR A 1 195 ? -0.115 14.779 -6.177 1.00 95.88 195 THR A O 1
ATOM 1465 N N . LEU A 1 196 ? -0.069 12.612 -5.626 1.00 95.75 196 LEU A N 1
ATOM 1466 C CA . LEU A 1 196 ? -0.090 12.131 -7.019 1.00 95.75 196 LEU A CA 1
ATOM 1467 C C . LEU A 1 196 ? -1.520 12.146 -7.576 1.00 95.75 196 LEU A C 1
ATOM 1469 O O . LEU A 1 196 ? -2.218 11.129 -7.520 1.00 95.75 196 LEU A O 1
ATOM 1473 N N . ASP A 1 197 ? -1.979 13.278 -8.095 1.00 95.38 197 ASP A N 1
ATOM 1474 C CA . ASP A 1 197 ? -3.378 13.479 -8.503 1.00 95.38 197 ASP A CA 1
ATOM 1475 C C . ASP A 1 197 ? -3.593 13.557 -10.024 1.00 95.38 197 ASP A C 1
ATOM 1477 O O . ASP A 1 197 ? -4.734 13.498 -10.491 1.00 95.38 197 ASP A O 1
ATOM 1481 N N . THR A 1 198 ? -2.516 13.596 -10.815 1.00 95.75 198 THR A N 1
ATOM 1482 C CA . THR A 1 198 ? -2.596 13.647 -12.277 1.00 95.75 198 THR A CA 1
ATOM 1483 C C . THR A 1 198 ? -1.552 12.771 -12.961 1.00 95.75 198 THR A C 1
ATOM 1485 O O . THR A 1 198 ? -0.384 12.718 -12.585 1.00 95.75 198 THR A O 1
ATOM 1488 N N . SER A 1 199 ? -1.957 12.082 -14.032 1.00 94.19 199 SER A N 1
ATOM 1489 C CA . SER A 1 199 ? -1.050 11.235 -14.815 1.00 94.19 199 SER A CA 1
ATOM 1490 C C . SER A 1 199 ? 0.028 12.040 -15.540 1.00 94.19 199 SER A C 1
ATOM 1492 O O . SER A 1 199 ? 1.079 11.485 -15.851 1.00 94.19 199 SER A O 1
ATOM 1494 N N . ALA A 1 200 ? -0.190 13.340 -15.770 1.00 95.75 200 ALA A N 1
ATOM 1495 C CA . ALA A 1 200 ? 0.798 14.229 -16.380 1.00 95.75 200 ALA A CA 1
ATOM 1496 C C . ALA A 1 200 ? 2.101 14.300 -15.566 1.00 95.75 200 ALA A C 1
ATOM 1498 O O . ALA A 1 200 ? 3.180 14.451 -16.141 1.00 95.75 200 ALA A O 1
ATOM 1499 N N . GLU A 1 201 ? 2.024 14.128 -14.243 1.00 94.38 201 GLU A N 1
ATOM 1500 C CA . GLU A 1 201 ? 3.200 14.114 -13.374 1.00 94.38 201 GLU A CA 1
ATOM 1501 C C . GLU A 1 201 ? 4.139 12.949 -13.677 1.00 94.38 201 GLU A C 1
ATOM 1503 O O . GLU A 1 201 ? 5.337 13.096 -13.470 1.00 94.38 201 GLU A O 1
ATOM 1508 N N . LEU A 1 202 ? 3.648 11.834 -14.233 1.00 95.06 202 LEU A N 1
ATOM 1509 C CA . LEU A 1 202 ? 4.477 10.681 -14.612 1.00 95.06 202 LEU A CA 1
ATOM 1510 C C . LEU A 1 202 ? 5.416 10.978 -15.793 1.00 95.06 202 LEU A C 1
ATOM 1512 O O . LEU A 1 202 ? 6.366 10.234 -16.021 1.00 95.06 202 LEU A O 1
ATOM 1516 N N . PHE A 1 203 ? 5.163 12.064 -16.528 1.00 95.31 203 PHE A N 1
ATOM 1517 C CA . PHE A 1 203 ? 5.896 12.443 -17.738 1.00 95.31 203 PHE A CA 1
ATOM 1518 C C . PHE A 1 203 ? 6.816 13.656 -17.531 1.00 95.31 203 PHE A C 1
ATOM 1520 O O . PHE A 1 203 ? 7.350 14.208 -18.493 1.00 95.31 203 PHE A O 1
ATOM 1527 N N . LEU A 1 204 ? 7.016 14.100 -16.284 1.00 94.94 204 LEU A N 1
ATOM 1528 C CA . LEU A 1 204 ? 7.983 15.158 -15.987 1.00 94.94 204 LEU A CA 1
ATOM 1529 C C . LEU A 1 204 ? 9.413 14.679 -16.291 1.00 94.94 204 LEU A C 1
ATOM 1531 O O . LEU A 1 204 ? 9.716 13.522 -16.011 1.00 94.94 204 LEU A O 1
ATOM 1535 N N . PRO A 1 205 ? 10.340 15.555 -16.731 1.00 94.25 205 PRO A N 1
ATOM 1536 C CA . PRO A 1 205 ? 11.692 15.150 -17.142 1.00 94.25 205 PRO A CA 1
ATOM 1537 C C . PRO A 1 205 ? 12.470 14.297 -16.127 1.00 94.25 205 PRO A C 1
ATOM 1539 O O . PRO A 1 205 ? 13.231 13.421 -16.512 1.00 94.25 205 PRO A O 1
ATOM 1542 N N . LYS A 1 206 ? 12.254 14.513 -14.823 1.00 91.31 206 LYS A N 1
ATOM 1543 C CA . LYS A 1 206 ? 12.882 13.736 -13.734 1.00 91.31 206 LYS A CA 1
ATOM 1544 C C . LYS A 1 206 ? 12.370 12.294 -13.598 1.00 91.31 206 LYS A C 1
ATOM 1546 O O . LYS A 1 206 ? 12.936 11.524 -12.831 1.00 91.31 206 LYS A O 1
ATOM 1551 N N . PHE A 1 207 ? 11.291 11.956 -14.294 1.00 94.81 207 PHE A N 1
ATOM 1552 C CA . PHE A 1 207 ? 10.643 10.646 -14.288 1.00 94.81 207 PHE A CA 1
ATOM 1553 C C . PHE A 1 207 ? 10.729 9.942 -15.648 1.00 94.81 207 PHE A C 1
ATOM 1555 O O . PHE A 1 207 ? 10.047 8.942 -15.880 1.00 94.81 207 PHE A O 1
ATOM 1562 N N . LEU A 1 208 ? 11.588 10.458 -16.528 1.00 95.75 208 LEU A N 1
ATOM 1563 C CA . LEU A 1 208 ? 11.911 9.862 -17.810 1.00 95.75 208 LEU A CA 1
ATOM 1564 C C . LEU A 1 208 ? 13.311 9.243 -17.748 1.00 95.75 208 LEU A C 1
ATOM 1566 O O . LEU A 1 208 ? 14.238 9.811 -17.166 1.00 95.75 208 LEU A O 1
ATOM 1570 N N . ASP A 1 209 ? 13.454 8.093 -18.387 1.00 94.56 209 ASP A N 1
ATOM 1571 C CA . ASP A 1 209 ? 14.726 7.587 -18.866 1.00 94.56 209 ASP A CA 1
ATOM 1572 C C . ASP A 1 209 ? 15.174 8.462 -20.042 1.00 94.56 209 ASP A C 1
ATOM 1574 O O . ASP A 1 209 ? 14.488 8.559 -21.064 1.00 94.56 209 ASP A O 1
ATOM 1578 N N . LEU A 1 210 ? 16.316 9.123 -19.867 1.00 94.12 210 LEU A N 1
ATOM 1579 C CA . LEU A 1 210 ? 16.930 10.014 -20.852 1.00 94.12 210 LEU A CA 1
ATOM 1580 C C . LEU A 1 210 ? 18.226 9.427 -21.424 1.00 94.12 210 LEU A C 1
ATOM 1582 O O . LEU A 1 210 ? 19.056 10.168 -21.951 1.00 94.12 210 LEU A O 1
ATOM 1586 N N . THR A 1 211 ? 18.423 8.110 -21.310 1.00 92.62 211 THR A N 1
ATOM 1587 C CA . THR A 1 211 ? 19.576 7.413 -21.901 1.00 92.62 211 THR A CA 1
ATOM 1588 C C . THR A 1 211 ? 19.598 7.580 -23.423 1.00 92.62 211 THR A C 1
ATOM 1590 O O . THR A 1 211 ? 20.671 7.735 -24.005 1.00 92.62 211 THR A O 1
ATOM 1593 N N . ASP A 1 212 ? 18.420 7.639 -24.054 1.00 92.50 212 ASP A N 1
ATOM 1594 C CA . ASP A 1 212 ? 18.229 8.158 -25.409 1.00 92.50 212 ASP A CA 1
ATOM 1595 C C . ASP A 1 212 ? 17.408 9.463 -25.359 1.00 92.50 212 ASP A C 1
ATOM 1597 O O . ASP A 1 212 ? 16.177 9.423 -25.315 1.00 92.50 212 ASP A O 1
ATOM 1601 N N . PRO A 1 213 ? 18.056 10.645 -25.379 1.00 90.31 213 PRO A N 1
ATOM 1602 C CA . PRO A 1 213 ? 17.353 11.926 -25.329 1.00 90.31 213 PRO A CA 1
ATOM 1603 C C . PRO A 1 213 ? 16.428 12.191 -26.523 1.00 90.31 213 PRO A C 1
ATOM 1605 O O . PRO A 1 213 ? 15.556 13.054 -26.422 1.00 90.31 213 PRO A O 1
ATOM 1608 N N . ALA A 1 214 ? 16.618 11.501 -27.654 1.00 94.19 214 ALA A N 1
ATOM 1609 C CA . ALA A 1 214 ? 15.732 11.630 -28.808 1.00 94.19 214 ALA A CA 1
ATOM 1610 C C . ALA A 1 214 ? 14.420 10.854 -28.610 1.00 94.19 214 ALA A C 1
ATOM 1612 O O . ALA A 1 214 ? 13.403 11.225 -29.195 1.00 94.19 214 ALA A O 1
ATOM 1613 N N . ASN A 1 215 ? 14.435 9.819 -27.764 1.00 92.56 215 ASN A N 1
ATOM 1614 C CA . ASN A 1 215 ? 13.296 8.951 -27.476 1.00 92.56 215 ASN A CA 1
ATOM 1615 C C . ASN A 1 215 ? 13.159 8.726 -25.959 1.00 92.56 215 ASN A C 1
ATOM 1617 O O . ASN A 1 215 ? 13.397 7.618 -25.475 1.00 92.56 215 ASN A O 1
ATOM 1621 N N . PRO A 1 216 ? 12.786 9.760 -25.185 1.00 93.38 216 PRO A N 1
ATOM 1622 C CA . PRO A 1 216 ? 12.658 9.629 -23.742 1.00 93.38 216 PRO A CA 1
ATOM 1623 C C . PRO A 1 216 ? 11.525 8.662 -23.376 1.00 93.38 216 PRO A C 1
ATOM 1625 O O . PRO A 1 216 ? 10.414 8.760 -23.904 1.00 93.38 216 PRO A O 1
ATOM 1628 N N . VAL A 1 217 ? 11.788 7.752 -22.438 1.00 94.12 217 VAL A N 1
ATOM 1629 C CA . VAL A 1 217 ? 10.822 6.725 -22.015 1.00 94.12 217 VAL A CA 1
ATOM 1630 C C . VAL A 1 217 ? 10.393 6.988 -20.572 1.00 94.12 217 VAL A C 1
ATOM 1632 O O . VAL A 1 217 ? 11.252 7.114 -19.707 1.00 94.12 217 VAL A O 1
ATOM 1635 N N . PRO A 1 218 ? 9.092 7.068 -20.246 1.00 96.00 218 PRO A N 1
ATOM 1636 C CA . PRO A 1 218 ? 8.670 7.238 -18.859 1.00 96.00 218 PRO A CA 1
ATOM 1637 C C . PRO A 1 218 ? 8.978 5.983 -18.034 1.00 96.00 218 PRO A C 1
ATOM 1639 O O . PRO A 1 218 ? 8.699 4.864 -18.466 1.00 96.00 218 PRO A O 1
ATOM 1642 N N . TYR A 1 219 ? 9.480 6.154 -16.808 1.00 96.25 219 TYR A N 1
ATOM 1643 C CA . TYR A 1 219 ? 9.730 5.014 -15.912 1.00 96.25 219 TYR A CA 1
ATOM 1644 C C . TYR A 1 219 ? 8.450 4.284 -15.498 1.00 96.25 219 TYR A C 1
ATOM 1646 O O . TYR A 1 219 ? 8.495 3.102 -15.153 1.00 96.25 219 TYR A O 1
ATOM 1654 N N . ILE A 1 220 ? 7.317 4.990 -15.507 1.00 96.56 220 ILE A N 1
ATOM 1655 C CA . ILE A 1 220 ? 5.992 4.457 -15.205 1.00 96.56 220 ILE A CA 1
ATOM 1656 C C . ILE A 1 220 ? 5.105 4.719 -16.416 1.00 96.56 220 ILE A C 1
ATOM 1658 O O . ILE A 1 220 ? 4.823 5.864 -16.760 1.00 96.56 220 ILE A O 1
ATOM 1662 N N . TYR A 1 221 ? 4.638 3.643 -17.039 1.00 94.38 221 TYR A N 1
ATOM 1663 C CA . TYR A 1 221 ? 3.756 3.699 -18.197 1.00 94.38 221 TYR A CA 1
ATOM 1664 C C . TYR A 1 221 ? 2.379 3.123 -17.830 1.00 94.38 221 TYR A C 1
ATOM 1666 O O . TYR A 1 221 ? 2.273 1.909 -17.632 1.00 94.38 221 TYR A O 1
ATOM 1674 N N . PRO A 1 222 ? 1.320 3.950 -17.706 1.00 94.88 222 PRO A N 1
ATOM 1675 C CA . PRO A 1 222 ? 0.015 3.497 -17.217 1.00 94.88 222 PRO A CA 1
ATOM 1676 C C . PRO A 1 222 ? -0.591 2.291 -17.950 1.00 94.88 222 PRO A C 1
ATOM 1678 O O . PRO A 1 222 ? -1.136 1.430 -17.270 1.00 94.88 222 PRO A O 1
ATOM 1681 N N . PRO A 1 223 ? -0.447 2.120 -19.280 1.00 94.00 223 PRO A N 1
ATOM 1682 C CA . PRO A 1 223 ? -0.933 0.905 -19.941 1.00 94.00 223 PRO A CA 1
ATOM 1683 C C . PRO A 1 223 ? -0.320 -0.401 -19.410 1.00 94.00 223 PRO A C 1
ATOM 1685 O O . PRO A 1 223 ? -0.938 -1.454 -19.532 1.00 94.00 223 PRO A O 1
ATOM 1688 N N . VAL A 1 224 ? 0.867 -0.342 -18.793 1.00 94.62 224 VAL A N 1
ATOM 1689 C CA . VAL A 1 224 ? 1.522 -1.487 -18.138 1.00 94.62 224 VAL A CA 1
ATOM 1690 C C . VAL A 1 224 ? 1.194 -1.546 -16.648 1.00 94.62 224 VAL A C 1
ATOM 1692 O O . VAL A 1 224 ? 0.873 -2.612 -16.131 1.00 94.62 224 VAL A O 1
ATOM 1695 N N . PHE A 1 225 ? 1.261 -0.414 -15.945 1.00 95.75 225 PHE A N 1
ATOM 1696 C CA . PHE A 1 225 ? 1.169 -0.371 -14.479 1.00 95.75 225 PHE A CA 1
ATOM 1697 C C . PHE A 1 225 ? -0.223 -0.022 -13.933 1.00 95.75 225 PHE A C 1
ATOM 1699 O O . PHE A 1 225 ? -0.390 0.062 -12.718 1.00 95.75 225 PHE A O 1
ATOM 1706 N N . GLY A 1 226 ? -1.210 0.197 -14.798 1.00 96.56 226 GLY A N 1
ATOM 1707 C CA . GLY A 1 226 ? -2.490 0.805 -14.442 1.00 96.56 226 GLY A CA 1
ATOM 1708 C C . GLY A 1 226 ? -2.366 2.311 -14.186 1.00 96.56 226 GLY A C 1
ATOM 1709 O O . GLY A 1 226 ? -1.271 2.875 -14.084 1.00 96.56 226 GLY A O 1
ATOM 1710 N N . ASN A 1 227 ? -3.501 2.987 -14.075 1.00 96.69 227 ASN A N 1
ATOM 1711 C CA . ASN A 1 227 ? -3.635 4.390 -13.732 1.00 96.69 227 ASN A CA 1
ATOM 1712 C C . ASN A 1 227 ? -3.197 4.681 -12.297 1.00 96.69 227 ASN A C 1
ATOM 1714 O O . ASN A 1 227 ? -3.019 3.797 -11.453 1.00 96.69 227 ASN A O 1
ATOM 1718 N N . ILE A 1 228 ? -3.049 5.974 -12.014 1.00 96.75 228 ILE A N 1
ATOM 1719 C CA . ILE A 1 228 ? -2.555 6.456 -10.726 1.00 96.75 228 ILE A CA 1
ATOM 1720 C C . ILE A 1 228 ? -3.479 6.042 -9.571 1.00 96.75 228 ILE A C 1
ATOM 1722 O O . ILE A 1 228 ? -3.032 5.910 -8.435 1.00 96.75 228 ILE A O 1
ATOM 1726 N N . TRP A 1 229 ? -4.765 5.817 -9.839 1.00 96.75 229 TRP A N 1
ATOM 1727 C CA . TRP A 1 229 ? -5.771 5.470 -8.838 1.00 96.75 229 TRP A CA 1
ATOM 1728 C C . TRP A 1 229 ? -5.780 3.976 -8.491 1.00 96.75 229 TRP A C 1
ATOM 1730 O O . TRP A 1 229 ? -6.350 3.602 -7.464 1.00 96.75 229 TRP A O 1
ATOM 1740 N N . GLY A 1 230 ? -5.139 3.130 -9.304 1.00 96.50 230 GLY A N 1
ATOM 1741 C CA . GLY A 1 230 ? -5.196 1.673 -9.176 1.00 96.50 230 GLY A CA 1
ATOM 1742 C C . GLY A 1 230 ? -6.602 1.126 -9.433 1.00 96.50 230 GLY A C 1
ATOM 1743 O O . GLY A 1 230 ? -7.041 0.222 -8.723 1.00 96.50 230 GLY A O 1
ATOM 1744 N N . THR A 1 231 ? -7.337 1.738 -10.367 1.00 97.06 231 THR A N 1
ATOM 1745 C CA . THR A 1 231 ? -8.745 1.408 -10.665 1.00 97.06 231 THR A CA 1
ATOM 1746 C C . THR A 1 231 ? -8.965 0.812 -12.050 1.00 97.06 231 THR A C 1
ATOM 1748 O O . THR A 1 231 ? -10.096 0.496 -12.408 1.00 97.06 231 THR A O 1
ATOM 1751 N N . ASP A 1 232 ? -7.906 0.624 -12.826 1.00 95.62 232 ASP A N 1
ATOM 1752 C CA . ASP A 1 232 ? -7.941 -0.059 -14.111 1.00 95.62 232 ASP A CA 1
ATOM 1753 C C . ASP A 1 232 ? -6.892 -1.174 -14.175 1.00 95.62 232 ASP A C 1
ATOM 1755 O O . ASP A 1 232 ? -6.093 -1.397 -13.261 1.00 95.62 232 ASP A O 1
ATOM 1759 N N . MET A 1 233 ? -6.955 -1.914 -15.275 1.00 95.69 233 MET A N 1
ATOM 1760 C CA . MET A 1 233 ? -6.003 -2.965 -15.580 1.00 95.69 233 MET A CA 1
ATOM 1761 C C . MET A 1 233 ? -4.767 -2.377 -16.262 1.00 95.69 233 MET A C 1
ATOM 1763 O O . MET A 1 233 ? -4.881 -1.529 -17.146 1.00 95.69 233 MET A O 1
ATOM 1767 N N . GLY A 1 234 ? -3.599 -2.904 -15.912 1.00 95.50 234 GLY A N 1
ATOM 1768 C CA . GLY A 1 234 ? -2.356 -2.729 -16.662 1.00 95.50 234 GLY A CA 1
ATOM 1769 C C . GLY A 1 234 ? -1.880 -4.067 -17.216 1.00 95.50 234 GLY A C 1
ATOM 1770 O O . GLY A 1 234 ? -2.185 -5.109 -16.630 1.00 95.50 234 GLY A O 1
ATOM 1771 N N . TYR A 1 235 ? -1.147 -4.058 -18.328 1.00 94.62 235 TYR A N 1
ATOM 1772 C CA . TYR A 1 235 ? -0.747 -5.282 -19.018 1.00 94.62 235 TYR A CA 1
ATOM 1773 C C . TYR A 1 235 ? 0.697 -5.269 -19.516 1.00 94.62 235 TYR A C 1
ATOM 1775 O O . TYR A 1 235 ? 1.169 -4.277 -20.068 1.00 94.62 235 TYR A O 1
ATOM 1783 N N . ILE A 1 236 ? 1.364 -6.419 -19.419 1.00 90.12 236 ILE A N 1
ATOM 1784 C CA . ILE A 1 236 ? 2.642 -6.677 -20.092 1.00 90.12 236 ILE A CA 1
ATOM 1785 C C . ILE A 1 236 ? 2.428 -7.554 -21.334 1.00 90.12 236 ILE A C 1
ATOM 1787 O O . ILE A 1 236 ? 1.605 -8.473 -21.291 1.00 90.12 236 ILE A O 1
ATOM 1791 N N . PRO A 1 237 ? 3.164 -7.316 -22.434 1.00 86.38 237 PRO A N 1
ATOM 1792 C CA . PRO A 1 237 ? 3.191 -8.243 -23.558 1.00 86.38 237 PRO A CA 1
ATOM 1793 C C . PRO A 1 237 ? 3.743 -9.602 -23.128 1.00 86.38 237 PRO A C 1
ATOM 1795 O O . PRO A 1 237 ? 4.738 -9.675 -22.404 1.00 86.38 237 PRO A O 1
ATOM 1798 N N . VAL A 1 238 ? 3.124 -10.679 -23.600 1.00 84.69 238 VAL A N 1
ATOM 1799 C CA . VAL A 1 238 ? 3.626 -12.041 -23.407 1.00 84.69 238 VAL A CA 1
ATOM 1800 C C . VAL A 1 238 ? 4.623 -12.356 -24.512 1.00 84.69 238 VAL A C 1
ATOM 1802 O O . VAL A 1 238 ? 4.312 -12.214 -25.695 1.00 84.69 238 VAL A O 1
ATOM 1805 N N . THR A 1 239 ? 5.811 -12.816 -24.131 1.00 84.56 239 THR A N 1
ATOM 1806 C CA . THR A 1 239 ? 6.836 -13.278 -25.071 1.00 84.56 239 THR A CA 1
ATOM 1807 C C . THR A 1 239 ? 7.129 -14.765 -24.908 1.00 84.56 239 THR A C 1
ATOM 1809 O O . THR A 1 239 ? 7.084 -15.290 -23.795 1.00 84.56 239 THR A O 1
ATOM 1812 N N . ASP A 1 240 ? 7.457 -15.439 -26.009 1.00 81.69 240 ASP A N 1
ATOM 1813 C CA . ASP A 1 240 ? 7.955 -16.814 -26.005 1.00 81.69 240 ASP A CA 1
ATOM 1814 C C . ASP A 1 240 ? 9.404 -16.900 -25.476 1.00 81.69 240 ASP A C 1
ATOM 1816 O O . ASP A 1 240 ? 10.038 -15.898 -25.139 1.00 81.69 240 ASP A O 1
ATOM 1820 N N . THR A 1 241 ? 9.957 -18.114 -25.401 1.00 79.00 241 THR A N 1
ATOM 1821 C CA . THR A 1 241 ? 11.334 -18.348 -24.924 1.00 79.00 241 THR A CA 1
ATOM 1822 C C . THR A 1 241 ? 12.408 -17.720 -25.825 1.00 79.00 241 THR A C 1
ATOM 1824 O O . THR A 1 241 ? 13.550 -17.575 -25.399 1.00 79.00 241 THR A O 1
ATOM 1827 N N . ALA A 1 242 ? 12.063 -17.334 -27.055 1.00 84.19 242 ALA A N 1
ATOM 1828 C CA . ALA A 1 242 ? 12.943 -16.637 -27.986 1.00 84.19 242 ALA A CA 1
ATOM 1829 C C . ALA A 1 242 ? 12.758 -15.105 -27.952 1.00 84.19 242 ALA A C 1
ATOM 1831 O O . ALA A 1 242 ? 13.451 -14.396 -28.680 1.00 84.19 242 ALA A O 1
ATOM 1832 N N . GLY A 1 243 ? 11.865 -14.588 -27.099 1.00 80.62 243 GLY A N 1
ATOM 1833 C CA . GLY A 1 243 ? 11.583 -13.160 -26.957 1.00 80.62 243 GLY A CA 1
ATOM 1834 C C . GLY A 1 243 ? 10.589 -12.605 -27.980 1.00 80.62 243 GLY A C 1
ATOM 1835 O O . GLY A 1 243 ? 10.381 -11.393 -28.015 1.00 80.62 243 GLY A O 1
ATOM 1836 N N . ASN A 1 244 ? 9.956 -13.450 -28.799 1.00 87.44 244 ASN A N 1
ATOM 1837 C CA . ASN A 1 244 ? 8.934 -13.000 -29.745 1.00 87.44 244 ASN A CA 1
ATOM 1838 C C . ASN A 1 244 ? 7.602 -12.812 -29.030 1.00 87.44 244 ASN A C 1
ATOM 1840 O O . ASN A 1 244 ? 7.261 -13.604 -28.152 1.00 87.44 244 ASN A O 1
ATOM 1844 N N . TYR A 1 245 ? 6.807 -11.823 -29.443 1.00 89.31 245 TYR A N 1
ATOM 1845 C CA . TYR A 1 245 ? 5.444 -11.692 -28.935 1.00 89.31 245 TYR A CA 1
ATOM 1846 C C . TYR A 1 245 ? 4.625 -12.936 -29.268 1.00 89.31 245 TYR A C 1
ATOM 1848 O O . TYR A 1 245 ? 4.527 -13.347 -30.424 1.00 89.31 245 TYR A O 1
ATOM 1856 N N . VAL A 1 246 ? 4.005 -13.512 -28.242 1.00 88.94 246 VAL A N 1
ATOM 1857 C CA . VAL A 1 246 ? 2.964 -14.518 -28.427 1.00 88.94 246 VAL A CA 1
ATOM 1858 C C . VAL A 1 246 ? 1.762 -13.793 -29.012 1.00 88.94 246 VAL A C 1
ATOM 1860 O O . VAL A 1 246 ? 1.337 -12.792 -28.445 1.00 88.94 246 VAL A O 1
ATOM 1863 N N . LEU A 1 247 ? 1.235 -14.257 -30.144 1.00 92.31 247 LEU A N 1
ATOM 1864 C CA . LEU A 1 247 ? 0.119 -13.606 -30.832 1.00 92.31 247 LEU A CA 1
ATOM 1865 C C . LEU A 1 247 ? -1.197 -14.361 -30.599 1.00 92.31 247 LEU A C 1
ATOM 1867 O O . LEU A 1 247 ? -1.208 -15.590 -30.520 1.00 92.31 247 LEU A O 1
ATOM 1871 N N . ASP A 1 248 ? -2.302 -13.627 -30.490 1.00 88.81 248 ASP A N 1
ATOM 1872 C CA . ASP A 1 248 ? -3.656 -14.177 -30.478 1.00 88.81 248 ASP A CA 1
ATOM 1873 C C . ASP A 1 248 ? -4.090 -14.634 -31.887 1.00 88.81 248 ASP A C 1
ATOM 1875 O O . ASP A 1 248 ? -3.366 -14.490 -32.876 1.00 88.81 248 ASP A O 1
ATOM 1879 N N . SER A 1 249 ? -5.304 -15.180 -32.010 1.00 89.94 249 SER A N 1
ATOM 1880 C CA . SER A 1 249 ? -5.840 -15.644 -33.301 1.00 89.94 249 SER A CA 1
ATOM 1881 C C . SER A 1 249 ? -6.043 -14.531 -34.339 1.00 89.94 249 SER A C 1
ATOM 1883 O O . SER A 1 249 ? -6.327 -14.828 -35.497 1.00 89.94 249 SER A O 1
ATOM 1885 N N . LEU A 1 250 ? -5.948 -13.264 -33.931 1.00 90.88 250 LEU A N 1
ATOM 1886 C CA . LEU A 1 250 ? -6.077 -12.078 -34.775 1.00 90.88 250 LEU A CA 1
ATOM 1887 C C . LEU A 1 250 ? -4.709 -11.454 -35.108 1.00 90.88 250 LEU A C 1
ATOM 1889 O O . LEU A 1 250 ? -4.659 -10.456 -35.823 1.00 90.88 250 LEU A O 1
ATOM 1893 N N . GLY A 1 251 ? -3.607 -12.044 -34.631 1.00 89.19 251 GLY A N 1
ATOM 1894 C CA . GLY A 1 251 ? -2.248 -11.556 -34.858 1.00 89.19 251 GLY A CA 1
ATOM 1895 C C . GLY A 1 251 ? -1.810 -10.436 -33.911 1.00 89.19 251 GLY A C 1
ATOM 1896 O O . GLY A 1 251 ? -0.767 -9.830 -34.153 1.00 89.19 251 GLY A O 1
ATOM 1897 N N . ASN A 1 252 ? -2.562 -10.151 -32.844 1.00 88.69 252 ASN A N 1
ATOM 1898 C CA . ASN A 1 252 ? -2.182 -9.149 -31.846 1.00 88.69 252 ASN A CA 1
ATOM 1899 C C . ASN A 1 252 ? -1.345 -9.783 -30.730 1.00 88.69 252 ASN A C 1
ATOM 1901 O O . ASN A 1 252 ? -1.612 -10.928 -30.369 1.00 88.69 252 ASN A O 1
ATOM 1905 N N . PRO A 1 253 ? -0.389 -9.060 -30.121 1.00 88.56 253 PRO A N 1
ATOM 1906 C CA . PRO A 1 253 ? 0.302 -9.541 -28.931 1.00 88.56 253 PRO A CA 1
ATO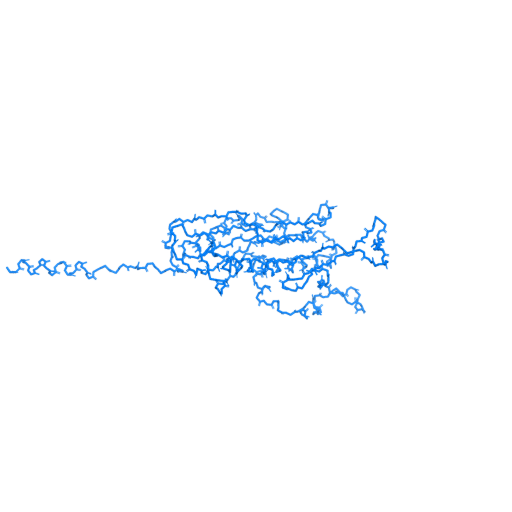M 1907 C C . PRO A 1 253 ? -0.680 -9.927 -27.819 1.00 88.56 253 PRO A C 1
ATOM 1909 O O . PRO A 1 253 ? -1.535 -9.136 -27.422 1.00 88.56 253 PRO A O 1
ATOM 1912 N N . VAL A 1 254 ? -0.535 -11.144 -27.302 1.00 88.81 254 VAL A N 1
ATOM 1913 C CA . VAL A 1 254 ? -1.202 -11.599 -26.087 1.00 88.81 254 VAL A CA 1
ATOM 1914 C C . VAL A 1 254 ? -0.664 -10.779 -24.923 1.00 88.81 254 VAL A C 1
ATOM 1916 O O . VAL A 1 254 ? 0.543 -10.579 -24.784 1.00 88.81 254 VAL A O 1
ATOM 1919 N N . MET A 1 255 ? -1.575 -10.320 -24.074 1.00 88.19 255 MET A N 1
ATOM 1920 C CA . MET A 1 255 ? -1.278 -9.432 -22.959 1.00 88.19 255 MET A CA 1
ATOM 1921 C C . MET A 1 255 ? -1.581 -10.141 -21.636 1.00 88.19 255 MET A C 1
ATOM 1923 O O . MET A 1 255 ? -2.671 -10.685 -21.459 1.00 88.19 255 MET A O 1
ATOM 1927 N N . ALA A 1 256 ? -0.632 -10.131 -20.699 1.00 90.00 256 ALA A N 1
ATOM 1928 C CA . ALA A 1 256 ? -0.817 -10.655 -19.348 1.00 90.00 256 ALA A CA 1
ATOM 1929 C C . ALA A 1 256 ? -1.106 -9.507 -18.368 1.00 90.00 256 ALA A C 1
ATOM 1931 O O . ALA A 1 256 ? -0.400 -8.493 -18.410 1.00 90.00 256 ALA A O 1
ATOM 1932 N N . PRO A 1 257 ? -2.109 -9.639 -17.476 1.00 93.00 257 PRO A N 1
ATOM 1933 C CA . PRO A 1 257 ? -2.355 -8.652 -16.434 1.00 93.00 257 PRO A CA 1
ATOM 1934 C C . PRO A 1 257 ? -1.115 -8.411 -15.573 1.00 93.00 257 PRO A C 1
ATOM 1936 O O . PRO A 1 257 ? -0.447 -9.349 -15.139 1.00 93.00 257 PRO A O 1
ATOM 1939 N N . PHE A 1 258 ? -0.837 -7.142 -15.309 1.00 94.56 258 PHE A N 1
ATOM 1940 C CA . PHE A 1 258 ? 0.298 -6.679 -14.513 1.00 94.56 258 PHE A CA 1
ATOM 1941 C C . PHE A 1 258 ? -0.095 -5.640 -13.455 1.00 94.56 258 PHE A C 1
ATOM 1943 O O . PHE A 1 258 ? 0.625 -5.428 -12.479 1.00 94.56 258 PHE A O 1
ATOM 1950 N N . ALA A 1 259 ? -1.281 -5.052 -13.596 1.00 96.50 259 ALA A N 1
ATOM 1951 C CA . ALA A 1 259 ? -1.974 -4.351 -12.529 1.00 96.50 259 ALA A CA 1
ATOM 1952 C C . ALA A 1 259 ? -3.455 -4.726 -12.567 1.00 96.50 259 ALA A C 1
ATOM 1954 O O . ALA A 1 259 ? -4.040 -4.801 -13.648 1.00 96.50 259 ALA A O 1
ATOM 1955 N N . LEU A 1 260 ? -4.033 -4.981 -11.394 1.00 97.00 260 LEU A N 1
ATOM 1956 C CA . LEU A 1 260 ? -5.448 -5.300 -11.219 1.00 97.00 260 LEU A CA 1
ATOM 1957 C C . LEU A 1 260 ? -6.173 -4.149 -10.496 1.00 97.00 260 LEU A C 1
ATOM 1959 O O . LEU A 1 260 ? -5.619 -3.614 -9.523 1.00 97.00 260 LEU A O 1
ATOM 1963 N N . PRO A 1 261 ? -7.401 -3.784 -10.911 1.00 96.44 261 PRO A N 1
ATOM 1964 C CA . PRO A 1 261 ? -8.240 -2.858 -10.169 1.00 96.44 261 PRO A CA 1
ATOM 1965 C C . PRO A 1 261 ? -8.703 -3.513 -8.866 1.00 96.44 261 PRO A C 1
ATOM 1967 O O . PRO A 1 261 ? -9.069 -4.686 -8.848 1.00 96.44 261 PRO A O 1
ATOM 1970 N N . ASN A 1 262 ? -8.689 -2.759 -7.770 1.00 95.31 262 ASN A N 1
ATOM 1971 C CA . ASN A 1 262 ? -9.061 -3.268 -6.449 1.00 95.31 262 ASN A CA 1
ATOM 1972 C C . ASN A 1 262 ? -10.069 -2.342 -5.764 1.00 95.31 262 ASN A C 1
ATOM 1974 O O . ASN A 1 262 ? -9.840 -1.129 -5.706 1.00 95.31 262 ASN A O 1
ATOM 1978 N N . ASN A 1 263 ? -11.138 -2.924 -5.208 1.00 93.81 263 ASN A N 1
ATOM 1979 C CA . ASN A 1 263 ? -12.196 -2.225 -4.462 1.00 93.81 263 ASN A CA 1
ATOM 1980 C C . ASN A 1 263 ? -12.801 -1.053 -5.261 1.00 93.81 263 ASN A C 1
ATOM 1982 O O . ASN A 1 263 ? -12.851 0.074 -4.765 1.00 93.81 263 ASN A O 1
ATOM 1986 N N . VAL A 1 264 ? -13.133 -1.303 -6.535 1.00 86.69 264 VAL A N 1
ATOM 1987 C CA . VAL A 1 264 ? -13.688 -0.326 -7.494 1.00 86.69 264 VAL A CA 1
ATOM 1988 C C . VAL A 1 264 ? -15.201 -0.392 -7.595 1.00 86.69 264 VAL A C 1
ATOM 1990 O O . VAL A 1 264 ? -15.753 -1.501 -7.423 1.00 86.69 264 VAL A O 1
#